Protein AF-A0A829QKW7-F1 (afdb_monomer_lite)

InterPro domains:
  IPR009075 Acyl-CoA dehydrogenase/oxidase, C-terminal [PF00441] (218-261)
  IPR009100 Acyl-CoA dehydrogenase/oxidase, N-terminal and middle domain superfamily [SSF56645] (4-203)
  IPR013786 Acyl-CoA dehydrogenase/oxidase, N-terminal [PF02771] (7-93)
  IPR036250 Acyl-CoA dehydrogenase-like, C-terminal [SSF47203] (217-261)
  IPR037069 Acyl-CoA dehydrogenase/oxidase, N-terminal domain superfamily [G3DSA:1.10.540.10] (4-115)
  IPR046373 Acyl-CoA oxidase/dehydrogenase, middle domain superfamily [G3DSA:2.40.110.10] (116-210)

pLDDT: mean 74.42, std 29.19, range [21.3, 98.0]

Radius of gyration: 25.58 Å; chains: 1; bounding box: 65×61×82 Å

Foldseek 3Di:
DPPDDDPVLVVLLVVLLVLLCVQQPPVNVVVLQVPPADPPHPCLQVCLVVQLQAQCADVLLVHVVHHLSSNLSNLLSCLLSVQFAQRLQQSLLLVLLCLLPRNQNVSNCRSSSVFGEGEALDFAWEWDDDPQWTFIFGKGFFTWRLVRGQWYWYWYDYPPDIWIFIDGSVQWDWAWDDDPRSSTTTTMTGHDRRTGHNSRTSVSRDSVNSCVSSVSSVVSSLNSNLVNLLVLLQVQQQPDDDPHHRNCVDPVSVVLSVVSVDPHPPDDPDPPDDPPPPDDDDDDPDDPDPDDDDDDPPPPDDDRPSSNVSSCVSCVVPPDPDDDDDDPDPVVVVVDDDPDDDDDDDDDDDDDDDDDDDDDDDDDD

Structure (mmCIF, N/CA/C/O backbone):
data_AF-A0A829QKW7-F1
#
_entry.id   AF-A0A829QKW7-F1
#
loop_
_atom_site.group_PDB
_atom_site.id
_atom_site.type_symbol
_atom_site.label_atom_id
_atom_site.label_alt_id
_atom_site.label_comp_id
_atom_site.label_asym_id
_atom_site.label_entity_id
_atom_site.label_seq_id
_atom_site.pdbx_PDB_ins_code
_atom_site.Cartn_x
_atom_site.Cartn_y
_atom_site.Cartn_z
_atom_site.occupancy
_atom_site.B_iso_or_equiv
_atom_site.auth_seq_id
_atom_site.auth_comp_id
_atom_site.auth_asym_id
_atom_site.auth_atom_id
_atom_site.pdbx_PDB_model_num
ATOM 1 N N . MET A 1 1 ? -20.079 13.204 9.252 1.00 37.12 1 MET A N 1
ATOM 2 C CA . MET A 1 1 ? -19.922 12.571 7.926 1.00 37.12 1 MET A CA 1
ATOM 3 C C . MET A 1 1 ? -18.911 13.356 7.108 1.00 37.12 1 MET A C 1
ATOM 5 O O . MET A 1 1 ? -19.000 14.581 7.121 1.00 37.12 1 MET A O 1
ATOM 9 N N . PRO A 1 2 ? -17.950 12.707 6.435 1.00 48.12 2 PRO A N 1
ATOM 10 C CA . PRO A 1 2 ? -17.096 13.401 5.481 1.00 48.12 2 PRO A CA 1
ATOM 11 C C . PRO A 1 2 ? -17.920 13.816 4.251 1.00 48.12 2 PRO A C 1
ATOM 13 O O . PRO A 1 2 ? -18.709 13.034 3.736 1.00 48.12 2 PRO A O 1
ATOM 16 N N . ILE A 1 3 ? -17.740 15.058 3.801 1.00 50.84 3 ILE A N 1
ATOM 17 C CA . ILE A 1 3 ? -18.575 15.779 2.814 1.00 50.84 3 ILE A CA 1
ATOM 18 C C . ILE A 1 3 ? -18.373 15.282 1.351 1.00 50.84 3 ILE A C 1
ATOM 20 O O . ILE A 1 3 ? -18.780 15.945 0.407 1.00 50.84 3 ILE A O 1
ATOM 24 N N . ALA A 1 4 ? -17.757 14.113 1.121 1.00 64.81 4 ALA A N 1
ATOM 25 C CA . ALA A 1 4 ? -17.323 13.693 -0.224 1.00 64.81 4 ALA A CA 1
ATOM 26 C C . ALA A 1 4 ? -17.355 12.171 -0.503 1.00 64.81 4 ALA A C 1
ATOM 28 O O . ALA A 1 4 ? -16.570 11.691 -1.315 1.00 64.81 4 ALA A O 1
ATOM 29 N N . ILE A 1 5 ? -18.219 11.396 0.162 1.00 81.38 5 ILE A N 1
ATOM 30 C CA . ILE A 1 5 ? -18.396 9.957 -0.125 1.00 81.38 5 ILE A CA 1
ATOM 31 C C . ILE A 1 5 ? -19.863 9.642 -0.442 1.00 81.38 5 ILE A C 1
ATOM 33 O O . ILE A 1 5 ? -20.755 10.202 0.195 1.00 81.38 5 ILE A O 1
ATOM 37 N N . ASN A 1 6 ? -20.105 8.790 -1.443 1.00 88.31 6 ASN A N 1
ATOM 38 C CA . ASN A 1 6 ? -21.443 8.323 -1.822 1.00 88.31 6 ASN A CA 1
ATOM 39 C C . ASN A 1 6 ? -21.797 7.020 -1.066 1.00 88.31 6 ASN A C 1
ATOM 41 O O . ASN A 1 6 ? -21.015 6.535 -0.247 1.00 88.31 6 ASN A O 1
ATOM 45 N N . SER A 1 7 ? -22.980 6.455 -1.316 1.00 89.56 7 SER A N 1
ATOM 46 C CA . SER A 1 7 ? -23.419 5.201 -0.683 1.00 89.56 7 SER A CA 1
ATOM 47 C C . SER A 1 7 ? -22.565 3.991 -1.070 1.00 89.56 7 SER A C 1
ATOM 49 O O . SER A 1 7 ? -22.360 3.112 -0.241 1.00 89.56 7 SER A O 1
ATOM 51 N N . GLU A 1 8 ? -22.039 3.954 -2.294 1.00 90.31 8 GLU A N 1
ATOM 52 C CA . GLU A 1 8 ? -21.170 2.871 -2.774 1.00 90.31 8 GLU A CA 1
ATOM 53 C C . GLU A 1 8 ? -19.828 2.873 -2.034 1.00 90.31 8 GLU A C 1
ATOM 55 O O . GLU A 1 8 ? -19.359 1.832 -1.588 1.00 90.31 8 GLU A O 1
ATOM 60 N N . HIS A 1 9 ? -19.253 4.053 -1.797 1.00 91.94 9 HIS A N 1
ATOM 61 C CA . HIS A 1 9 ? -18.043 4.232 -0.998 1.00 91.94 9 HIS A CA 1
ATOM 62 C C . HIS A 1 9 ? -18.235 3.787 0.454 1.00 91.94 9 HIS A C 1
ATOM 64 O O . HIS A 1 9 ? -17.311 3.242 1.054 1.00 91.94 9 HIS A O 1
ATOM 70 N N . VAL A 1 10 ? -19.420 4.023 1.026 1.00 90.56 10 VAL A N 1
ATOM 71 C CA . VAL A 1 10 ? -19.759 3.532 2.370 1.00 90.56 10 VAL A CA 1
ATOM 72 C C . VAL A 1 10 ? -19.857 2.008 2.363 1.00 90.56 10 VAL A C 1
ATOM 74 O O . VAL A 1 10 ? -19.220 1.370 3.191 1.00 90.56 10 VAL A O 1
ATOM 77 N N . ALA A 1 11 ? -20.553 1.422 1.387 1.00 93.06 11 ALA A N 1
ATOM 78 C CA . ALA A 1 11 ? -20.659 -0.030 1.260 1.00 93.06 11 ALA A CA 1
ATOM 79 C C . ALA A 1 11 ? -19.287 -0.706 1.061 1.00 93.06 11 ALA A C 1
ATOM 81 O O . ALA A 1 11 ? -19.020 -1.748 1.657 1.00 93.06 11 ALA A O 1
ATOM 82 N N . LEU A 1 12 ? -18.392 -0.093 0.278 1.00 94.00 12 LEU A N 1
ATOM 83 C CA . LEU A 1 12 ? -17.014 -0.555 0.112 1.00 94.00 12 LEU A CA 1
ATOM 84 C C . LEU A 1 12 ? -16.239 -0.504 1.435 1.00 94.00 12 LEU A C 1
ATOM 86 O O . LEU A 1 12 ? -15.548 -1.465 1.771 1.00 94.00 12 LEU A O 1
ATOM 90 N N . ALA A 1 13 ? -16.362 0.593 2.188 1.00 93.50 13 ALA A N 1
ATOM 91 C CA . ALA A 1 13 ? -15.732 0.725 3.499 1.00 93.50 13 ALA A CA 1
ATOM 92 C C . ALA A 1 13 ? -16.244 -0.345 4.474 1.00 93.50 13 ALA A C 1
ATOM 94 O O . ALA A 1 13 ? -15.441 -1.020 5.110 1.00 93.50 13 ALA A O 1
ATOM 95 N N . ASP A 1 14 ? -17.559 -0.555 4.542 1.00 93.94 14 ASP A N 1
ATOM 96 C CA . ASP A 1 14 ? -18.173 -1.552 5.423 1.00 93.94 14 ASP A CA 1
ATOM 97 C C . ASP A 1 14 ? -17.733 -2.978 5.049 1.00 93.94 14 ASP A C 1
ATOM 99 O O . ASP A 1 14 ? -17.387 -3.776 5.922 1.00 93.94 14 ASP A O 1
ATOM 103 N N . SER A 1 15 ? -17.660 -3.289 3.750 1.00 95.50 15 SER A N 1
ATOM 104 C CA . SER A 1 15 ? -17.169 -4.580 3.255 1.00 95.50 15 SER A CA 1
ATOM 105 C C . SER A 1 15 ? -15.690 -4.800 3.584 1.00 95.50 15 SER A C 1
ATOM 107 O O . SER A 1 15 ? -15.314 -5.867 4.072 1.00 95.50 15 SER A O 1
ATOM 109 N N . ALA A 1 16 ? -14.838 -3.797 3.346 1.00 95.00 16 ALA A N 1
ATOM 110 C CA . ALA A 1 16 ? -13.414 -3.869 3.671 1.00 95.00 16 ALA A CA 1
ATOM 111 C C . ALA A 1 16 ? -13.193 -3.982 5.186 1.00 95.00 16 ALA A C 1
ATOM 113 O O . ALA A 1 16 ? -12.346 -4.755 5.632 1.00 95.00 16 ALA A O 1
ATOM 114 N N . HIS A 1 17 ? -13.985 -3.269 5.986 1.00 93.62 17 HIS A N 1
ATOM 115 C CA . HIS A 1 17 ? -13.935 -3.342 7.439 1.00 93.62 17 HIS A CA 1
ATOM 116 C C . HIS A 1 17 ? -14.307 -4.740 7.950 1.00 93.62 17 HIS A C 1
ATOM 118 O O . HIS A 1 17 ? -13.532 -5.332 8.701 1.00 93.62 17 HIS A O 1
ATOM 124 N N . ALA A 1 18 ? -15.429 -5.301 7.489 1.00 94.69 18 ALA A N 1
ATOM 125 C CA . ALA A 1 18 ? -15.860 -6.649 7.858 1.00 94.69 18 ALA A CA 1
ATOM 126 C C . ALA A 1 18 ? -14.848 -7.723 7.422 1.00 94.69 18 ALA A C 1
ATOM 128 O O . ALA A 1 18 ? -14.629 -8.711 8.127 1.00 94.69 18 ALA A O 1
ATOM 129 N N . PHE A 1 19 ? -14.196 -7.533 6.270 1.00 95.44 19 PHE A N 1
ATOM 130 C CA . PHE A 1 19 ? -13.091 -8.387 5.848 1.00 95.44 19 PHE A CA 1
ATOM 131 C C . PHE A 1 19 ? -11.920 -8.326 6.833 1.00 95.44 19 PHE A C 1
ATOM 133 O O . PHE A 1 19 ? -11.463 -9.370 7.296 1.00 95.44 19 PHE A O 1
ATOM 140 N N . VAL A 1 20 ? -11.460 -7.118 7.170 1.00 94.44 20 VAL A N 1
ATOM 141 C CA . VAL A 1 20 ? -10.322 -6.898 8.070 1.00 94.44 20 VAL A CA 1
ATOM 142 C C . VAL A 1 20 ? -10.587 -7.480 9.459 1.00 94.44 20 VAL A C 1
ATOM 144 O O . VAL A 1 20 ? -9.727 -8.190 9.970 1.00 94.44 20 VAL A O 1
ATOM 147 N N . GLU A 1 21 ? -11.772 -7.269 10.040 1.00 92.75 21 GLU A N 1
ATOM 148 C CA . GLU A 1 21 ? -12.129 -7.852 11.345 1.00 92.75 21 GLU A CA 1
ATOM 149 C C . GLU A 1 21 ? -12.104 -9.383 11.335 1.00 92.75 21 GLU A C 1
ATOM 151 O O . GLU A 1 21 ? -11.681 -10.011 12.304 1.00 92.75 21 GLU A O 1
ATOM 156 N N . ARG A 1 22 ? -12.530 -9.993 10.226 1.00 93.44 22 ARG A N 1
ATOM 157 C CA . ARG A 1 22 ? -12.564 -11.450 10.081 1.00 93.44 22 ARG A CA 1
ATOM 158 C C . ARG A 1 22 ? -11.174 -12.061 9.919 1.00 93.44 22 ARG A C 1
ATOM 160 O O . ARG A 1 22 ? -10.949 -13.168 10.401 1.00 93.44 22 ARG A O 1
ATOM 167 N N . VAL A 1 23 ? -10.276 -11.400 9.190 1.00 90.44 23 VAL A N 1
ATOM 168 C CA . VAL A 1 23 ? -8.973 -11.982 8.815 1.00 90.44 23 VAL A CA 1
ATOM 169 C C . VAL A 1 23 ? -7.809 -11.514 9.679 1.00 90.44 23 VAL A C 1
ATOM 171 O O . VAL A 1 23 ? -6.789 -12.196 9.728 1.00 90.44 23 VAL A O 1
ATOM 174 N N . VAL A 1 24 ? -7.956 -10.379 10.365 1.00 88.94 24 VAL A N 1
ATOM 175 C CA . VAL A 1 24 ? -6.971 -9.842 11.310 1.00 88.94 24 VAL A CA 1
ATOM 176 C C . VAL A 1 24 ? -7.643 -9.582 12.662 1.00 88.94 24 VAL A C 1
ATOM 178 O O . VAL A 1 24 ? -7.839 -8.429 13.053 1.00 88.94 24 VAL A O 1
ATOM 181 N N . PRO A 1 25 ? -8.019 -10.647 13.394 1.00 89.25 25 PRO A N 1
ATOM 182 C CA . PRO A 1 25 ? -8.495 -10.500 14.761 1.00 89.25 25 PRO A CA 1
ATOM 183 C C . PRO A 1 25 ? -7.366 -10.001 15.680 1.00 89.25 25 PRO A C 1
ATOM 185 O O . PRO A 1 25 ? -6.177 -10.108 15.364 1.00 89.25 25 PRO A O 1
ATOM 188 N N . THR A 1 26 ? -7.729 -9.464 16.847 1.00 88.00 26 THR A N 1
ATOM 189 C CA . THR A 1 26 ? -6.762 -8.874 17.797 1.00 88.00 26 THR A CA 1
ATOM 190 C C . THR A 1 26 ? -5.725 -9.901 18.264 1.00 88.00 26 THR A C 1
ATOM 192 O O . THR A 1 26 ? -4.558 -9.568 18.463 1.00 88.00 26 THR A O 1
ATOM 195 N N . GLU A 1 27 ? -6.129 -11.162 18.389 1.00 88.25 27 GLU A N 1
ATOM 196 C CA . GLU A 1 27 ? -5.273 -12.290 18.750 1.00 88.25 27 GLU A CA 1
ATOM 197 C C . GLU A 1 27 ? -4.142 -12.480 17.734 1.00 88.25 27 GLU A C 1
ATOM 199 O O . GLU A 1 27 ? -2.988 -12.622 18.134 1.00 88.25 27 GLU A O 1
ATOM 204 N N . LEU A 1 28 ? -4.448 -12.380 16.433 1.00 87.56 28 LEU A N 1
ATOM 205 C CA . LEU A 1 28 ? -3.443 -12.464 15.372 1.00 87.56 28 LEU A CA 1
ATOM 206 C C . LEU A 1 28 ? -2.447 -11.304 15.465 1.00 87.56 28 LEU A C 1
ATOM 208 O O . LEU A 1 28 ? -1.251 -11.501 15.260 1.00 87.56 28 LEU A O 1
ATOM 212 N N . LEU A 1 29 ? -2.917 -10.092 15.784 1.00 88.12 29 LEU A N 1
ATOM 213 C CA . LEU A 1 29 ? -2.032 -8.938 15.967 1.00 88.12 29 LEU A CA 1
ATOM 214 C C . LEU A 1 29 ? -1.059 -9.165 17.124 1.00 88.12 29 LEU A C 1
ATOM 216 O O . LEU A 1 29 ? 0.128 -8.900 16.962 1.00 88.12 29 LEU A O 1
ATOM 220 N N . HIS A 1 30 ? -1.539 -9.668 18.264 1.00 88.38 30 HIS A N 1
ATOM 221 C CA . HIS A 1 30 ? -0.684 -9.975 19.410 1.00 88.38 30 HIS A CA 1
ATOM 222 C C . HIS A 1 30 ? 0.324 -11.081 19.098 1.00 88.38 30 HIS A C 1
ATOM 224 O O . HIS A 1 30 ? 1.502 -10.914 19.399 1.00 88.38 30 HIS A O 1
ATOM 230 N N . GLU A 1 31 ? -0.103 -12.160 18.440 1.00 87.38 31 GLU A N 1
ATOM 231 C CA . GLU A 1 31 ? 0.800 -13.229 18.005 1.00 87.38 31 GLU A CA 1
ATOM 232 C C . GLU A 1 31 ? 1.873 -12.695 17.046 1.00 87.38 31 GLU A C 1
ATOM 234 O O . GLU A 1 31 ? 3.053 -13.000 17.204 1.00 87.38 31 GLU A O 1
ATOM 239 N N . THR A 1 32 ? 1.489 -11.805 16.122 1.00 86.81 32 THR A N 1
ATOM 240 C CA . THR A 1 32 ? 2.414 -11.204 15.148 1.00 86.81 32 THR A CA 1
ATOM 241 C C . THR A 1 32 ? 3.487 -10.323 15.805 1.00 86.81 32 THR A C 1
ATOM 243 O O . THR A 1 32 ? 4.563 -10.129 15.236 1.00 86.81 32 THR A O 1
ATOM 246 N N . LEU A 1 33 ? 3.230 -9.777 17.002 1.00 86.50 33 LEU A N 1
ATOM 247 C CA . LEU A 1 33 ? 4.236 -9.006 17.744 1.00 86.50 33 LEU A CA 1
ATOM 248 C C . LEU A 1 33 ? 5.390 -9.880 18.248 1.00 86.50 33 LEU A C 1
ATOM 250 O O . LEU A 1 33 ? 6.496 -9.368 18.426 1.00 86.50 33 LEU A O 1
ATOM 254 N N . GLU A 1 34 ? 5.135 -11.166 18.479 1.00 85.75 34 GLU A N 1
ATOM 255 C CA . GLU A 1 34 ? 6.127 -12.125 18.970 1.00 85.75 34 GLU A CA 1
ATOM 256 C C . GLU A 1 34 ? 6.704 -12.971 17.833 1.00 85.75 34 GLU A C 1
ATOM 258 O O . GLU A 1 34 ? 7.916 -13.182 17.765 1.00 85.75 34 GLU A O 1
ATOM 263 N N . THR A 1 35 ? 5.844 -13.420 16.919 1.00 84.12 35 THR A N 1
ATOM 264 C CA . THR A 1 35 ? 6.196 -14.307 15.811 1.00 84.12 35 THR A CA 1
ATOM 265 C C . THR A 1 35 ? 5.819 -13.654 14.484 1.00 84.12 35 THR A C 1
ATOM 267 O O . THR A 1 35 ? 4.637 -13.441 14.226 1.00 84.12 35 THR A O 1
ATOM 270 N N . PRO A 1 36 ? 6.787 -13.349 13.603 1.00 79.88 36 PRO A N 1
ATOM 271 C CA . PRO A 1 36 ? 6.484 -12.798 12.288 1.00 79.88 36 PRO A CA 1
ATOM 272 C C . PRO A 1 36 ? 5.528 -13.696 11.493 1.00 79.88 36 PRO A C 1
ATOM 274 O O . PRO A 1 36 ? 5.643 -14.922 11.529 1.00 79.88 36 PRO A O 1
ATOM 277 N N . LEU A 1 37 ? 4.614 -13.082 10.736 1.00 80.69 37 LEU A N 1
ATOM 278 C CA . LEU A 1 37 ? 3.672 -13.832 9.908 1.00 80.69 37 LEU A CA 1
ATOM 279 C C . LEU A 1 37 ? 4.388 -14.694 8.858 1.00 80.69 37 LEU A C 1
ATOM 281 O O . LEU A 1 37 ? 5.376 -14.244 8.266 1.00 80.69 37 LEU A O 1
ATOM 285 N N . PRO A 1 38 ? 3.851 -15.893 8.561 1.00 83.69 38 PRO A N 1
ATOM 286 C CA . PRO A 1 38 ? 4.320 -16.687 7.439 1.00 83.69 38 PRO A CA 1
ATOM 287 C C . PRO A 1 38 ? 4.049 -15.962 6.119 1.00 83.69 38 PRO A C 1
ATOM 289 O O . PRO A 1 38 ? 3.177 -15.091 6.021 1.00 83.69 38 PRO A O 1
ATOM 292 N N . TRP A 1 39 ? 4.799 -16.354 5.092 1.00 78.19 39 TRP A N 1
ATOM 293 C CA . TRP A 1 39 ? 4.684 -15.774 3.765 1.00 78.19 39 TRP A CA 1
ATOM 294 C C . TRP A 1 39 ? 4.189 -16.799 2.730 1.00 78.19 39 TRP A C 1
ATOM 296 O O . TRP A 1 39 ? 4.737 -17.903 2.683 1.00 78.19 39 TRP A O 1
ATOM 306 N N . PRO A 1 40 ? 3.207 -16.4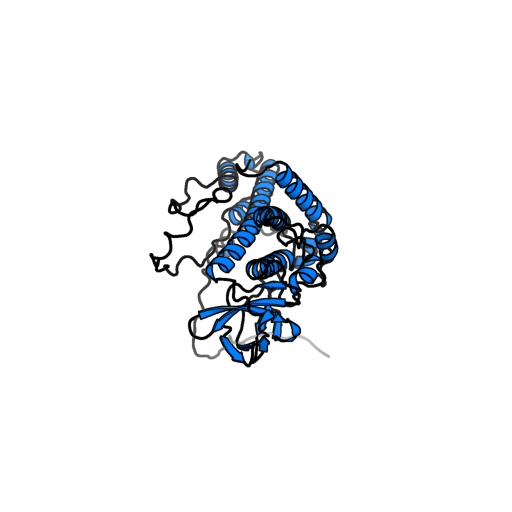39 1.877 1.00 83.75 40 PRO A N 1
ATOM 307 C CA . PRO A 1 40 ? 2.393 -15.218 1.936 1.00 83.75 40 PRO A CA 1
ATOM 308 C C . PRO A 1 40 ? 1.483 -15.185 3.183 1.00 83.75 40 PRO A C 1
ATOM 310 O O . PRO A 1 40 ? 1.157 -16.245 3.725 1.00 83.75 40 PRO A O 1
ATOM 313 N N . PRO A 1 41 ? 1.045 -13.994 3.648 1.00 86.88 41 PRO A N 1
ATOM 314 C CA . PRO A 1 41 ? 0.142 -13.899 4.791 1.00 86.88 41 PRO A CA 1
ATOM 315 C C . PRO A 1 41 ? -1.153 -14.697 4.566 1.00 86.88 41 PRO A C 1
ATOM 317 O O . PRO A 1 41 ? -1.682 -14.673 3.451 1.00 86.88 41 PRO A O 1
ATOM 320 N N . PRO A 1 42 ? -1.742 -15.321 5.603 1.00 87.81 42 PRO A N 1
ATOM 321 C CA . PRO A 1 42 ? -2.932 -16.166 5.449 1.00 87.81 42 PRO A CA 1
ATOM 322 C C . PRO A 1 42 ? -4.131 -15.460 4.796 1.00 87.81 42 PRO A C 1
ATOM 324 O O . PRO A 1 42 ? -4.915 -16.077 4.080 1.00 87.81 42 PRO A O 1
ATOM 327 N N . PHE A 1 43 ? -4.261 -14.147 5.010 1.00 89.88 43 PHE A N 1
ATOM 328 C CA . PHE A 1 43 ? -5.342 -13.338 4.448 1.00 89.88 43 PHE A CA 1
ATOM 329 C C . PHE A 1 43 ? -5.106 -12.913 2.991 1.00 89.88 43 PHE A C 1
ATOM 331 O O . PHE A 1 43 ? -6.041 -12.440 2.348 1.00 89.88 43 PHE A O 1
ATOM 338 N N . TRP A 1 44 ? -3.881 -13.050 2.468 1.00 93.69 44 TRP A N 1
ATOM 339 C CA . TRP A 1 44 ? -3.462 -12.444 1.201 1.00 93.69 44 TRP A CA 1
ATOM 340 C C . TRP A 1 44 ? -4.319 -12.902 0.026 1.00 93.69 44 TRP A C 1
ATOM 342 O O . TRP A 1 44 ? -4.909 -12.081 -0.673 1.00 93.69 44 TRP A O 1
ATOM 352 N N . LYS A 1 45 ? -4.466 -14.222 -0.128 1.00 92.38 45 LYS A N 1
ATOM 353 C CA . LYS A 1 45 ? -5.291 -14.804 -1.187 1.00 92.38 45 LYS A CA 1
ATOM 354 C C . LYS A 1 45 ? -6.748 -14.356 -1.076 1.00 92.38 45 LYS A C 1
ATOM 356 O O . LYS A 1 45 ? -7.333 -13.940 -2.061 1.00 92.38 45 LYS A O 1
ATOM 361 N N . SER A 1 46 ? -7.311 -14.344 0.134 1.00 93.56 46 SER A N 1
ATOM 362 C CA . SER A 1 46 ? -8.699 -13.909 0.336 1.00 93.56 46 SER A CA 1
ATOM 363 C C . SER A 1 46 ? -8.907 -12.417 0.047 1.00 93.56 46 SER A C 1
ATOM 365 O O . SER A 1 46 ? -10.000 -12.035 -0.372 1.00 93.56 46 SER A O 1
ATOM 367 N N . ALA A 1 47 ? -7.886 -11.578 0.258 1.00 94.12 47 ALA A N 1
ATOM 368 C CA . ALA A 1 47 ? -7.922 -10.166 -0.113 1.00 94.12 47 ALA A CA 1
ATOM 369 C C . ALA A 1 47 ? -7.884 -9.987 -1.639 1.00 94.12 47 ALA A C 1
ATOM 371 O O . ALA A 1 47 ? -8.646 -9.182 -2.174 1.00 94.12 47 ALA A O 1
ATOM 372 N N . ALA A 1 48 ? -7.040 -10.759 -2.328 1.00 94.44 48 ALA A N 1
ATOM 373 C CA . ALA A 1 48 ? -6.950 -10.756 -3.785 1.00 94.44 48 ALA A CA 1
ATOM 374 C C . ALA A 1 48 ? -8.221 -11.310 -4.454 1.00 94.44 48 ALA A C 1
ATOM 376 O O . ALA A 1 48 ? -8.745 -10.682 -5.367 1.00 94.44 48 ALA A O 1
ATOM 377 N N . ASP A 1 49 ? -8.790 -12.404 -3.933 1.00 93.38 49 ASP A N 1
ATOM 378 C CA . ASP A 1 49 ? -10.047 -12.997 -4.422 1.00 93.38 49 ASP A CA 1
ATOM 379 C C . ASP A 1 49 ? -11.241 -12.023 -4.301 1.00 93.38 49 ASP A C 1
ATOM 381 O O . ASP A 1 49 ? -12.193 -12.097 -5.072 1.00 93.38 49 ASP A O 1
ATOM 385 N N . GLN A 1 50 ? -11.196 -11.089 -3.343 1.00 93.50 50 GLN A N 1
ATOM 386 C CA . GLN A 1 50 ? -12.179 -10.004 -3.189 1.00 93.50 50 GLN A CA 1
ATOM 387 C C . GLN A 1 50 ? -11.843 -8.746 -4.009 1.00 93.50 50 GLN A C 1
ATOM 389 O O . GLN A 1 50 ? -12.551 -7.746 -3.909 1.00 93.50 50 GLN A O 1
ATOM 394 N N . GLY A 1 51 ? -10.755 -8.758 -4.782 1.00 93.62 51 GLY A N 1
ATOM 395 C CA . GLY A 1 51 ? -10.307 -7.624 -5.591 1.00 93.62 51 GLY A CA 1
ATOM 396 C C . GLY A 1 51 ? -9.709 -6.464 -4.791 1.00 93.62 51 GLY A C 1
ATOM 397 O O . GLY A 1 51 ? -9.479 -5.396 -5.352 1.00 93.62 51 GLY A O 1
ATOM 398 N N . LEU A 1 52 ? -9.428 -6.634 -3.492 1.00 94.88 52 LEU A N 1
ATOM 399 C CA . LEU A 1 52 ? -8.955 -5.545 -2.621 1.00 94.88 52 LEU A CA 1
ATOM 400 C C . LEU A 1 52 ? -7.531 -5.085 -2.969 1.00 94.88 52 LEU A C 1
ATOM 402 O O . LEU A 1 52 ? -7.175 -3.936 -2.716 1.00 94.88 52 LEU A O 1
ATOM 406 N N . THR A 1 53 ? -6.718 -5.965 -3.555 1.00 94.31 53 THR A N 1
ATOM 407 C CA . THR A 1 53 ? -5.354 -5.672 -4.031 1.00 94.31 53 THR A CA 1
ATOM 408 C C . THR A 1 53 ? -5.334 -4.917 -5.362 1.00 94.31 53 THR A C 1
ATOM 410 O O . THR A 1 53 ? -4.314 -4.314 -5.698 1.00 94.31 53 THR A O 1
ATOM 413 N N . SER A 1 54 ? -6.443 -4.936 -6.108 1.00 95.38 54 SER A N 1
ATOM 414 C CA . SER A 1 54 ? -6.519 -4.501 -7.507 1.00 95.38 54 SER A CA 1
ATOM 415 C C . SER A 1 54 ? -7.620 -3.474 -7.788 1.00 95.38 54 SER A C 1
ATOM 417 O O . SER A 1 54 ? -7.915 -3.187 -8.948 1.00 95.38 54 SER A O 1
ATOM 419 N N . VAL A 1 55 ? -8.202 -2.882 -6.736 1.00 96.44 55 VAL A N 1
ATOM 420 C CA . VAL A 1 55 ? -9.307 -1.911 -6.830 1.00 96.44 55 VAL A CA 1
ATOM 421 C C . VAL A 1 55 ? -9.010 -0.790 -7.831 1.00 96.44 55 VAL A C 1
ATOM 423 O O . VAL A 1 55 ? -9.851 -0.475 -8.662 1.00 96.44 55 VAL A O 1
ATOM 426 N N . HIS A 1 56 ? -7.807 -0.215 -7.783 1.00 95.44 56 HIS A N 1
ATOM 427 C CA . HIS A 1 56 ? -7.375 0.908 -8.628 1.00 95.44 56 HIS A CA 1
ATOM 428 C C . HIS A 1 56 ? -6.822 0.513 -10.003 1.00 95.44 56 HIS A C 1
ATOM 430 O O . HIS A 1 56 ? -6.386 1.390 -10.750 1.00 95.44 56 HIS A O 1
ATOM 436 N N . LEU A 1 57 ? -6.725 -0.783 -10.298 1.00 96.81 57 LEU A N 1
ATOM 437 C CA . LEU A 1 57 ? -6.138 -1.284 -11.539 1.00 96.81 57 LEU A CA 1
ATOM 438 C C . LEU A 1 57 ? -7.208 -1.428 -12.620 1.00 96.81 57 LEU A C 1
ATOM 440 O O . LEU A 1 57 ? -8.378 -1.655 -12.317 1.00 96.81 57 LEU A O 1
ATOM 444 N N . ALA A 1 58 ? -6.804 -1.314 -13.884 1.00 95.88 58 ALA A N 1
ATOM 445 C CA . ALA A 1 58 ? -7.705 -1.468 -15.019 1.00 95.88 58 ALA A CA 1
ATOM 446 C C . ALA A 1 58 ? -8.254 -2.903 -15.123 1.00 95.88 58 ALA A C 1
ATOM 448 O O . ALA A 1 58 ? -7.591 -3.872 -14.750 1.00 95.88 58 ALA A O 1
ATOM 449 N N . GLU A 1 59 ? -9.459 -3.050 -15.674 1.00 96.00 59 GLU A N 1
ATOM 450 C CA . GLU A 1 59 ? -10.083 -4.365 -15.892 1.00 96.00 59 GLU A CA 1
ATOM 451 C C . GLU A 1 59 ? -9.263 -5.251 -16.850 1.00 96.00 59 GLU A C 1
ATOM 453 O O . GLU A 1 59 ? -9.232 -6.470 -16.698 1.00 96.00 59 GLU A O 1
ATOM 458 N N . SER A 1 60 ? -8.537 -4.640 -17.793 1.00 95.75 60 SER A N 1
ATOM 459 C CA . SER A 1 60 ? -7.634 -5.304 -18.750 1.00 95.75 60 SER A CA 1
ATOM 460 C C . SER A 1 60 ? -6.541 -6.143 -18.086 1.00 95.75 60 SER A C 1
ATOM 462 O O . SER A 1 60 ? -6.106 -7.143 -18.653 1.00 95.75 60 SER A O 1
ATOM 464 N N . VAL A 1 61 ? -6.127 -5.765 -16.875 1.00 95.44 61 VAL A N 1
ATOM 465 C CA . VAL A 1 61 ? -5.109 -6.458 -16.073 1.00 95.44 61 VAL A CA 1
ATOM 466 C C . VAL A 1 61 ? -5.724 -7.204 -14.882 1.00 95.44 61 VAL A C 1
ATOM 468 O O . VAL A 1 61 ? -5.030 -7.508 -13.918 1.00 95.44 61 VAL A O 1
ATOM 471 N N . GLY A 1 62 ? -7.033 -7.485 -14.909 1.00 92.94 62 GLY A N 1
ATOM 472 C CA . GLY A 1 62 ? -7.735 -8.183 -13.823 1.00 92.94 62 GLY A CA 1
ATOM 473 C C . GLY A 1 62 ? -8.015 -7.315 -12.589 1.00 92.94 62 GLY A C 1
ATOM 474 O O . GLY A 1 62 ? -8.238 -7.839 -11.494 1.00 92.94 62 GLY A O 1
ATOM 475 N N . GLY A 1 63 ? -7.969 -5.990 -12.743 1.00 94.44 63 GLY A N 1
ATOM 476 C CA . GLY A 1 63 ? -8.402 -5.030 -11.733 1.00 94.44 63 GLY A CA 1
ATOM 477 C C . GLY A 1 63 ? -9.911 -4.795 -11.717 1.00 94.44 63 GLY A C 1
ATOM 478 O O . GLY A 1 63 ? -10.666 -5.439 -12.439 1.00 94.44 63 GLY A O 1
ATOM 479 N N . GLN A 1 64 ? -10.343 -3.850 -10.881 1.00 93.00 64 GLN A N 1
ATOM 480 C CA . GLN A 1 64 ? -11.758 -3.474 -10.730 1.00 93.00 64 GLN A CA 1
ATOM 481 C C . GLN A 1 64 ? -12.123 -2.157 -11.440 1.00 93.00 64 GLN A C 1
ATOM 483 O O . GLN A 1 64 ? -13.267 -1.719 -11.382 1.00 93.00 64 GLN A O 1
ATOM 488 N N . GLY A 1 65 ? -11.156 -1.482 -12.067 1.00 91.44 65 GLY A N 1
ATOM 489 C CA . GLY A 1 65 ? -11.376 -0.253 -12.833 1.00 91.44 65 GLY A CA 1
ATOM 490 C C . GLY A 1 65 ? -11.688 0.997 -12.001 1.00 91.44 65 GLY A C 1
ATOM 491 O O . GLY A 1 65 ? -11.998 2.041 -12.579 1.00 91.44 65 GLY A O 1
ATOM 492 N N . PHE A 1 66 ? -11.601 0.933 -10.668 1.00 92.69 66 PHE A N 1
ATOM 493 C CA . PHE A 1 66 ? -11.818 2.095 -9.805 1.00 92.69 66 PHE A CA 1
ATOM 494 C C . PHE A 1 66 ? -10.577 2.997 -9.728 1.00 92.69 66 PHE A C 1
ATOM 496 O O . PHE A 1 66 ? -9.539 2.751 -10.340 1.00 92.69 66 PHE A O 1
ATOM 503 N N . GLY A 1 67 ? -10.682 4.097 -8.982 1.00 90.88 67 GLY A N 1
ATOM 504 C CA . GLY A 1 67 ? -9.636 5.098 -8.867 1.00 90.88 67 GLY A CA 1
ATOM 505 C C . GLY A 1 67 ? -8.876 5.068 -7.543 1.00 90.88 67 GLY A C 1
ATOM 506 O O . GLY A 1 67 ? -9.010 4.202 -6.677 1.00 90.88 67 GLY A O 1
ATOM 507 N N . ALA A 1 68 ? -8.066 6.111 -7.361 1.00 90.25 68 ALA A N 1
ATOM 508 C CA . ALA A 1 68 ? -7.315 6.334 -6.129 1.00 90.25 68 ALA A CA 1
ATOM 509 C C . ALA A 1 68 ? -8.211 6.609 -4.903 1.00 90.25 68 ALA A C 1
ATOM 511 O O . ALA A 1 68 ? -7.735 6.485 -3.775 1.00 90.25 68 ALA A O 1
ATOM 512 N N . LEU A 1 69 ? -9.474 7.010 -5.101 1.00 92.56 69 LEU A N 1
ATOM 513 C CA . LEU A 1 69 ? -10.414 7.275 -4.010 1.00 92.56 69 LEU A CA 1
ATOM 514 C C . LEU A 1 69 ? -10.879 5.970 -3.359 1.00 92.56 69 LEU A C 1
ATOM 516 O O . LEU A 1 69 ? -10.801 5.835 -2.140 1.00 92.56 69 LEU A O 1
ATOM 520 N N . GLU A 1 70 ? -11.303 5.002 -4.164 1.00 94.62 70 GLU A N 1
ATOM 521 C CA . GLU A 1 70 ? -11.763 3.693 -3.705 1.00 94.62 70 GLU A CA 1
ATOM 522 C C . GLU A 1 70 ? -10.609 2.925 -3.059 1.00 94.62 70 GLU A C 1
ATOM 524 O O . GLU A 1 70 ? -10.759 2.385 -1.962 1.00 94.62 70 GLU A O 1
ATOM 529 N N . LEU A 1 71 ? -9.410 2.999 -3.650 1.00 96.12 71 LEU A N 1
ATOM 530 C CA . LEU A 1 71 ? -8.204 2.474 -3.013 1.00 96.12 71 LEU A CA 1
ATOM 531 C C . LEU A 1 71 ? -7.935 3.133 -1.653 1.00 96.12 71 LEU A C 1
ATOM 533 O O . LEU A 1 71 ? -7.606 2.443 -0.690 1.00 96.12 71 LEU A O 1
ATOM 537 N N . ALA A 1 72 ? -8.076 4.457 -1.542 1.00 95.31 72 ALA A N 1
ATOM 538 C CA . ALA A 1 72 ? -7.874 5.152 -0.272 1.00 95.31 72 ALA A CA 1
ATOM 539 C C . ALA A 1 72 ? -8.887 4.712 0.799 1.00 95.31 72 ALA A C 1
ATOM 541 O O . ALA A 1 72 ? -8.531 4.652 1.975 1.00 95.31 72 ALA A O 1
ATOM 542 N N . ILE A 1 73 ? -10.121 4.376 0.418 1.00 94.56 73 ILE A N 1
ATOM 543 C CA . ILE A 1 73 ? -11.123 3.828 1.342 1.00 94.56 73 ILE A CA 1
ATOM 544 C C . ILE A 1 73 ? -10.667 2.465 1.868 1.00 94.56 73 ILE A C 1
ATOM 546 O O . ILE A 1 73 ? -10.589 2.281 3.081 1.00 94.56 73 ILE A O 1
ATOM 550 N N . VAL A 1 74 ? -10.283 1.548 0.976 1.00 96.56 74 VAL A N 1
ATOM 551 C CA . VAL A 1 74 ? -9.801 0.214 1.368 1.00 96.56 74 VAL A CA 1
ATOM 552 C C . VAL A 1 74 ? -8.560 0.321 2.253 1.00 96.56 74 VAL A C 1
ATOM 554 O O . VAL A 1 74 ? -8.505 -0.265 3.332 1.00 96.56 74 VAL A O 1
ATOM 557 N N . VAL A 1 75 ? -7.580 1.135 1.860 1.00 97.06 75 VAL A N 1
ATOM 558 C CA . VAL A 1 75 ? -6.343 1.330 2.629 1.00 97.06 75 VAL A CA 1
ATOM 559 C C . VAL A 1 75 ? -6.612 1.967 3.995 1.00 97.06 75 VAL A C 1
ATOM 561 O O . VAL A 1 75 ? -5.933 1.629 4.967 1.00 97.06 75 VAL A O 1
ATOM 564 N N . ALA A 1 76 ? -7.605 2.853 4.114 1.00 95.25 76 ALA A N 1
ATOM 565 C CA . ALA A 1 76 ? -8.008 3.387 5.409 1.00 95.25 76 ALA A CA 1
ATOM 566 C C . ALA A 1 76 ? -8.560 2.286 6.329 1.00 95.25 76 ALA A C 1
ATOM 568 O O . ALA A 1 76 ? -8.194 2.251 7.500 1.00 95.25 76 ALA A O 1
ATOM 569 N N . GLU A 1 77 ? -9.361 1.348 5.828 1.00 95.31 77 GLU A N 1
ATOM 570 C CA . GLU A 1 77 ? -9.868 0.249 6.663 1.00 95.31 77 GLU A CA 1
ATOM 571 C C . GLU A 1 77 ? -8.767 -0.755 7.043 1.00 95.31 77 GLU A C 1
ATOM 573 O O . GLU A 1 77 ? -8.670 -1.160 8.204 1.00 95.31 77 GLU A O 1
ATOM 578 N N . PHE A 1 78 ? -7.834 -1.053 6.134 1.00 95.25 78 PHE A N 1
ATOM 579 C CA . PHE A 1 78 ? -6.637 -1.843 6.464 1.00 95.25 78 PHE A CA 1
ATOM 580 C C . PHE A 1 78 ? -5.750 -1.144 7.507 1.00 95.25 78 PHE A C 1
ATOM 582 O O . PHE A 1 78 ? -5.225 -1.784 8.422 1.00 95.25 78 PHE A O 1
ATOM 589 N N . GLY A 1 79 ? -5.607 0.181 7.414 1.00 93.38 79 GLY A N 1
ATOM 590 C CA . GLY A 1 79 ? -4.906 0.987 8.413 1.00 93.38 79 GLY A CA 1
ATOM 591 C C . GLY A 1 79 ? -5.623 1.007 9.766 1.00 93.38 79 GLY A C 1
ATOM 592 O O . GLY A 1 79 ? -4.969 0.982 10.809 1.00 93.38 79 GLY A O 1
ATOM 593 N N . ARG A 1 80 ? -6.962 1.013 9.766 1.00 92.50 80 ARG A N 1
ATOM 594 C CA . ARG A 1 80 ? -7.794 0.961 10.978 1.00 92.50 80 ARG A CA 1
ATOM 595 C C . ARG A 1 80 ? -7.605 -0.354 11.735 1.00 92.50 80 ARG A C 1
ATOM 597 O O . ARG A 1 80 ? -7.470 -0.313 12.952 1.00 92.50 80 ARG A O 1
ATOM 604 N N . GLY A 1 81 ? -7.532 -1.481 11.026 1.00 92.12 81 GLY A N 1
ATOM 605 C CA . GLY A 1 81 ? -7.255 -2.797 11.617 1.00 92.12 81 GLY A CA 1
ATOM 606 C C . GLY A 1 81 ? -5.777 -3.100 11.872 1.00 92.12 81 GLY A C 1
ATOM 607 O O . GLY A 1 81 ? -5.458 -4.211 12.276 1.00 92.12 81 GLY A O 1
ATOM 608 N N . ALA A 1 82 ? -4.870 -2.148 11.617 1.00 92.06 82 ALA A N 1
ATOM 609 C CA . ALA A 1 82 ? -3.423 -2.341 11.731 1.00 92.06 82 ALA A CA 1
ATOM 610 C C . ALA A 1 82 ? -2.912 -3.594 10.988 1.00 92.06 82 ALA A C 1
ATOM 612 O O . ALA A 1 82 ? -1.996 -4.265 11.461 1.00 92.06 82 ALA A O 1
ATOM 613 N N . VAL A 1 83 ? -3.496 -3.895 9.817 1.00 92.50 83 VAL A N 1
ATOM 614 C CA . VAL A 1 83 ? -3.239 -5.138 9.073 1.00 92.50 83 VAL A CA 1
ATOM 615 C C . VAL A 1 83 ? -1.736 -5.304 8.830 1.00 92.50 83 VAL A C 1
ATOM 617 O O . VAL A 1 83 ? -1.153 -4.437 8.168 1.00 92.50 83 VAL A O 1
ATOM 620 N N . PRO A 1 84 ? -1.089 -6.360 9.356 1.00 90.38 84 PRO A N 1
ATOM 621 C CA . PRO A 1 84 ? 0.344 -6.597 9.198 1.00 90.38 84 PRO A CA 1
ATOM 622 C C . PRO A 1 84 ? 0.713 -6.988 7.761 1.00 90.38 84 PRO A C 1
ATOM 624 O O . PRO A 1 84 ? -0.104 -7.515 7.009 1.00 90.38 84 PRO A O 1
ATOM 627 N N . GLY A 1 85 ? 1.974 -6.770 7.385 1.00 86.81 85 GLY A N 1
ATOM 628 C CA . GLY A 1 85 ? 2.521 -7.284 6.125 1.00 86.81 85 GLY A CA 1
ATOM 629 C C . GLY A 1 85 ? 2.405 -6.350 4.904 1.00 86.81 85 GLY A C 1
ATOM 630 O O . GLY A 1 85 ? 2.406 -5.124 5.054 1.00 86.81 85 GLY A O 1
ATOM 631 N N . PRO A 1 86 ? 2.372 -6.914 3.679 1.00 92.44 86 PRO A N 1
ATOM 632 C CA . PRO A 1 86 ? 2.755 -6.203 2.459 1.00 92.44 86 PRO A CA 1
ATOM 633 C C . PRO A 1 86 ? 1.614 -5.476 1.739 1.00 92.44 86 PRO A C 1
ATOM 635 O O . PRO A 1 86 ? 1.855 -4.914 0.675 1.00 92.44 86 PRO A O 1
ATOM 638 N N . PHE A 1 87 ? 0.389 -5.454 2.276 1.00 94.44 87 PHE A N 1
ATOM 639 C CA . PHE A 1 87 ? -0.769 -4.901 1.560 1.00 94.44 87 PHE A CA 1
ATOM 640 C C . PHE A 1 87 ? -0.558 -3.455 1.102 1.00 94.44 87 PHE A C 1
ATOM 642 O O . PHE A 1 87 ? -0.593 -3.183 -0.096 1.00 94.44 87 PHE A O 1
ATOM 649 N N . VAL A 1 88 ? -0.268 -2.541 2.033 1.00 94.81 88 VAL A N 1
ATOM 650 C CA . VAL A 1 88 ? -0.088 -1.118 1.705 1.00 94.81 88 VAL A CA 1
ATOM 651 C C . VAL A 1 88 ? 1.116 -0.889 0.773 1.00 94.81 88 VAL A C 1
ATOM 653 O O . VAL A 1 88 ? 0.950 -0.204 -0.237 1.00 94.81 88 VAL A O 1
ATOM 656 N N . PRO A 1 89 ? 2.309 -1.474 1.020 1.00 95.81 89 PRO A N 1
ATOM 657 C CA . PRO A 1 89 ? 3.416 -1.377 0.068 1.00 95.81 89 PRO A CA 1
ATOM 658 C C . PRO A 1 89 ? 3.098 -1.921 -1.332 1.00 95.81 89 PRO A C 1
ATOM 660 O O . PRO A 1 89 ? 3.504 -1.306 -2.318 1.00 95.81 89 PRO A O 1
ATOM 663 N N . SER A 1 90 ? 2.342 -3.017 -1.430 1.00 96.50 90 SER A N 1
ATOM 664 C CA . SER A 1 90 ? 2.002 -3.658 -2.705 1.00 96.50 90 SER A CA 1
ATOM 665 C C . SER A 1 90 ? 1.012 -2.845 -3.532 1.00 96.50 90 SER A C 1
ATOM 667 O O . SER A 1 90 ? 1.232 -2.632 -4.728 1.00 96.50 90 SER A O 1
ATOM 669 N N . VAL A 1 91 ? -0.036 -2.291 -2.912 1.00 97.12 91 VAL A N 1
ATOM 670 C CA . VAL A 1 91 ? -0.976 -1.418 -3.638 1.00 97.12 91 VAL A CA 1
ATOM 671 C C . VAL A 1 91 ? -0.325 -0.100 -4.065 1.00 97.12 91 VAL A C 1
ATOM 673 O O . VAL A 1 91 ? -0.649 0.432 -5.123 1.00 97.12 91 VAL A O 1
ATOM 676 N N . ILE A 1 92 ? 0.650 0.411 -3.303 1.00 97.62 92 ILE A N 1
ATOM 677 C CA . ILE A 1 92 ? 1.446 1.571 -3.729 1.00 97.62 92 ILE A CA 1
ATOM 678 C C . ILE A 1 92 ? 2.306 1.206 -4.938 1.00 97.62 92 ILE A C 1
ATOM 680 O O . ILE A 1 92 ? 2.307 1.940 -5.922 1.00 97.62 92 ILE A O 1
ATOM 684 N N . ALA A 1 93 ? 3.021 0.084 -4.886 1.00 97.75 93 ALA A N 1
ATOM 685 C CA . ALA A 1 93 ? 3.879 -0.352 -5.981 1.00 97.75 93 ALA A CA 1
ATOM 686 C C . ALA A 1 93 ? 3.087 -0.589 -7.279 1.00 97.75 93 ALA A C 1
ATOM 688 O O . ALA A 1 93 ? 3.469 -0.071 -8.328 1.00 97.75 93 ALA A O 1
ATOM 689 N N . SER A 1 94 ? 1.943 -1.275 -7.207 1.00 97.56 94 SER A N 1
ATOM 690 C CA . SER A 1 94 ? 1.060 -1.466 -8.367 1.00 97.56 94 SER A CA 1
ATOM 691 C C . SER A 1 94 ? 0.458 -0.149 -8.869 1.00 97.56 94 SER A C 1
ATOM 693 O O . SER A 1 94 ? 0.369 0.050 -10.076 1.00 97.56 94 SER A O 1
ATOM 695 N N . ALA A 1 95 ? 0.116 0.799 -7.987 1.00 97.62 95 ALA A N 1
ATOM 696 C CA . ALA A 1 95 ? -0.344 2.129 -8.398 1.00 97.62 95 ALA A CA 1
ATOM 697 C C . ALA A 1 95 ? 0.752 2.947 -9.107 1.00 97.62 95 ALA A C 1
ATOM 699 O O . ALA A 1 95 ? 0.450 3.721 -10.015 1.00 97.62 95 ALA A O 1
ATOM 700 N N . LEU A 1 96 ? 2.023 2.788 -8.717 1.00 97.69 96 LEU A N 1
ATOM 701 C CA . LEU A 1 96 ? 3.155 3.416 -9.408 1.00 97.69 96 LEU A CA 1
ATOM 702 C C . LEU A 1 96 ? 3.357 2.821 -10.808 1.00 97.69 96 LEU A C 1
ATOM 704 O O . LEU A 1 96 ? 3.546 3.581 -11.755 1.00 97.69 96 LEU A O 1
ATOM 708 N N . ILE A 1 97 ? 3.267 1.494 -10.943 1.00 97.44 97 ILE A N 1
ATOM 709 C CA . ILE A 1 97 ? 3.359 0.800 -12.238 1.00 97.44 97 ILE A CA 1
ATOM 710 C C . ILE A 1 97 ? 2.178 1.197 -13.139 1.00 97.44 97 ILE A C 1
ATOM 712 O O . ILE A 1 97 ? 2.391 1.631 -14.265 1.00 97.44 97 ILE A O 1
ATOM 716 N N . SER A 1 98 ? 0.948 1.176 -12.622 1.00 97.12 98 SER A N 1
ATOM 717 C CA . SER A 1 98 ? -0.258 1.578 -13.363 1.00 97.12 98 SER A CA 1
ATOM 718 C C . SER A 1 98 ? -0.233 3.047 -13.808 1.00 97.12 98 SER A C 1
ATOM 720 O O . SER A 1 98 ? -0.723 3.394 -14.880 1.00 97.12 98 SER A O 1
ATOM 722 N N . ALA A 1 99 ? 0.384 3.935 -13.022 1.00 96.25 99 ALA A N 1
ATOM 723 C CA . ALA A 1 99 ? 0.556 5.334 -13.407 1.00 96.25 99 ALA A CA 1
ATOM 724 C C . ALA A 1 99 ? 1.589 5.546 -14.528 1.00 96.25 99 ALA A C 1
ATOM 726 O O . ALA A 1 99 ? 1.585 6.610 -15.149 1.00 96.25 99 ALA A O 1
ATOM 727 N N . HIS A 1 100 ? 2.485 4.582 -14.752 1.00 95.62 100 HIS A N 1
ATOM 728 C CA . HIS A 1 100 ? 3.372 4.558 -15.911 1.00 95.62 100 HIS A CA 1
ATOM 729 C C . HIS A 1 100 ? 2.653 4.012 -17.149 1.00 95.62 100 HIS A C 1
ATOM 731 O O . HIS A 1 100 ? 2.704 4.649 -18.206 1.00 95.62 100 HIS A O 1
ATOM 737 N N . ASP A 1 101 ? 2.002 2.861 -16.985 1.00 95.94 101 ASP A N 1
ATOM 738 C CA . ASP A 1 101 ? 1.240 2.155 -18.008 1.00 95.94 101 ASP A CA 1
ATOM 739 C C . ASP A 1 101 ? 0.094 1.353 -17.346 1.00 95.94 101 ASP A C 1
ATOM 741 O O . ASP A 1 101 ? 0.367 0.438 -16.560 1.00 95.94 101 ASP A O 1
ATOM 745 N N . PRO A 1 102 ? -1.185 1.684 -17.622 1.00 94.94 102 PRO A N 1
ATOM 746 C CA . PRO A 1 102 ? -2.337 0.976 -17.064 1.00 94.94 102 PRO A CA 1
ATOM 747 C C . PRO A 1 102 ? -2.431 -0.502 -17.458 1.00 94.94 102 PRO A C 1
ATOM 749 O O . PRO A 1 102 ? -3.011 -1.274 -16.696 1.00 94.94 102 PRO A O 1
ATOM 752 N N . ASP A 1 103 ? -1.856 -0.882 -18.603 1.00 95.38 103 ASP A N 1
ATOM 753 C CA . ASP A 1 103 ? -1.936 -2.230 -19.179 1.00 95.38 103 ASP A CA 1
ATOM 754 C C . ASP A 1 103 ? -0.631 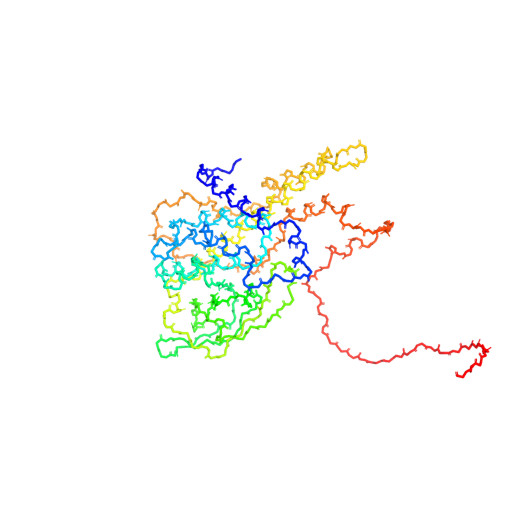-3.026 -18.994 1.00 95.38 103 ASP A C 1
ATOM 756 O O . ASP A 1 103 ? -0.415 -4.063 -19.626 1.00 95.38 103 ASP A O 1
ATOM 760 N N . HIS A 1 104 ? 0.255 -2.553 -18.112 1.00 96.50 104 HIS A N 1
ATOM 761 C CA . HIS A 1 104 ? 1.563 -3.157 -17.896 1.00 96.50 104 HIS A CA 1
ATOM 762 C C . HIS A 1 104 ? 1.440 -4.643 -17.489 1.00 96.50 104 HIS A C 1
ATOM 764 O O . HIS A 1 104 ? 0.726 -4.955 -16.532 1.00 96.50 104 HIS A O 1
ATOM 770 N N . PRO A 1 105 ? 2.195 -5.574 -18.107 1.00 94.69 105 PRO A N 1
ATOM 771 C CA . PRO A 1 105 ? 1.993 -7.020 -17.941 1.00 94.69 105 PRO A CA 1
ATOM 772 C C . PRO A 1 105 ? 2.135 -7.510 -16.491 1.00 94.69 105 PRO A C 1
ATOM 774 O O . PRO A 1 105 ? 1.387 -8.379 -16.052 1.00 94.69 105 PRO A O 1
ATOM 777 N N . LEU A 1 106 ? 3.042 -6.906 -15.712 1.00 95.69 106 LEU A N 1
ATOM 778 C CA . LEU A 1 106 ? 3.218 -7.226 -14.284 1.00 95.69 106 LEU A CA 1
ATOM 779 C C . LEU A 1 106 ? 1.971 -6.954 -13.425 1.00 95.69 106 LEU A C 1
ATOM 781 O O . LEU A 1 106 ? 1.857 -7.498 -12.328 1.00 95.69 106 LEU A O 1
ATOM 785 N N . LEU A 1 107 ? 1.045 -6.104 -13.880 1.00 96.88 107 LEU A N 1
ATOM 786 C CA . LEU A 1 107 ? -0.140 -5.760 -13.099 1.00 96.88 107 LEU A CA 1
ATOM 787 C C . LEU A 1 107 ? -1.106 -6.936 -12.959 1.00 96.88 107 LEU A C 1
ATOM 789 O O . LEU A 1 107 ? -1.754 -7.014 -11.925 1.00 96.88 107 LEU A O 1
ATOM 793 N N . SER A 1 108 ? -1.154 -7.870 -13.916 1.00 96.00 108 SER A N 1
ATOM 794 C CA . SER A 1 108 ? -2.017 -9.061 -13.832 1.00 96.00 108 SER A CA 1
ATOM 795 C C . SER A 1 108 ? -1.652 -9.959 -12.643 1.00 96.00 108 SER A C 1
ATOM 797 O O . SER A 1 108 ? -2.512 -10.407 -11.876 1.00 96.00 108 SER A O 1
ATOM 799 N N . ASP A 1 109 ? -0.354 -10.171 -12.424 1.00 95.94 109 ASP A N 1
ATOM 800 C CA . ASP A 1 109 ? 0.135 -10.990 -11.312 1.00 95.94 109 ASP A CA 1
ATOM 801 C C . ASP A 1 109 ? -0.028 -10.277 -9.966 1.00 95.94 109 ASP A C 1
ATOM 803 O O . ASP A 1 109 ? -0.302 -10.911 -8.945 1.00 95.94 109 ASP A O 1
ATOM 807 N N . LEU A 1 110 ? 0.104 -8.947 -9.952 1.00 95.75 110 LEU A N 1
ATOM 808 C CA . LEU A 1 110 ? -0.162 -8.135 -8.764 1.00 95.75 110 LEU A CA 1
ATOM 809 C C . LEU A 1 110 ? -1.660 -8.060 -8.449 1.00 95.75 110 LEU A C 1
ATOM 811 O O . LEU A 1 110 ? -2.040 -8.068 -7.277 1.00 95.75 110 LEU A O 1
ATOM 815 N N . ALA A 1 111 ? -2.511 -8.020 -9.475 1.00 95.38 111 ALA A N 1
ATOM 816 C CA . ALA A 1 111 ? -3.954 -7.947 -9.321 1.00 95.38 111 ALA A CA 1
ATOM 817 C C . ALA A 1 111 ? -4.515 -9.241 -8.725 1.00 95.38 111 ALA A C 1
ATOM 819 O O . ALA A 1 111 ? -5.241 -9.196 -7.734 1.00 95.38 111 ALA A O 1
ATOM 820 N N . SER A 1 112 ? -4.095 -10.387 -9.268 1.00 94.12 112 SER A N 1
ATOM 821 C CA . SER A 1 112 ? -4.448 -11.723 -8.763 1.00 94.12 112 SER A CA 1
ATOM 822 C C . SER A 1 112 ? -3.811 -12.070 -7.411 1.00 94.12 112 SER A C 1
ATOM 824 O O . SER A 1 112 ? -4.174 -13.071 -6.793 1.00 94.12 112 SER A O 1
ATOM 826 N N . GLY A 1 113 ? -2.847 -11.270 -6.943 1.00 93.06 113 GLY A N 1
ATOM 827 C CA . GLY A 1 113 ? -2.085 -11.539 -5.726 1.00 93.06 113 GLY A CA 1
ATOM 828 C C . GLY A 1 113 ? -1.074 -12.683 -5.863 1.00 93.06 113 GLY A C 1
ATOM 829 O O . GLY A 1 113 ? -0.525 -13.106 -4.845 1.00 93.06 113 GLY A O 1
ATOM 830 N N . ALA A 1 114 ? -0.813 -13.173 -7.081 1.00 93.44 114 ALA A N 1
ATOM 831 C CA . ALA A 1 114 ? 0.221 -14.170 -7.359 1.00 93.44 114 ALA A CA 1
ATOM 832 C C . ALA A 1 114 ? 1.630 -13.628 -7.072 1.00 93.44 114 ALA A C 1
ATOM 834 O O . ALA A 1 114 ? 2.490 -14.358 -6.583 1.00 93.44 114 ALA A O 1
ATOM 835 N N . SER A 1 115 ? 1.833 -12.334 -7.326 1.00 94.31 115 SER A N 1
ATOM 836 C CA . SER A 1 115 ? 3.047 -11.603 -6.972 1.00 94.31 115 SER A CA 1
ATOM 837 C C . SER A 1 115 ? 2.761 -10.539 -5.919 1.00 94.31 115 SER A C 1
ATOM 839 O O . SER A 1 115 ? 1.672 -9.967 -5.849 1.00 94.31 115 SER A O 1
ATOM 841 N N . ILE A 1 116 ? 3.775 -10.232 -5.111 1.00 95.31 116 ILE A N 1
ATOM 842 C CA . ILE A 1 116 ? 3.733 -9.134 -4.144 1.00 95.31 116 ILE A CA 1
ATOM 843 C C . ILE A 1 116 ? 4.789 -8.120 -4.550 1.00 95.31 116 ILE A C 1
ATOM 845 O O . ILE A 1 116 ? 5.950 -8.472 -4.725 1.00 95.31 116 ILE A O 1
ATOM 849 N N . ALA A 1 117 ? 4.417 -6.854 -4.683 1.00 96.50 117 ALA A N 1
ATOM 850 C CA . ALA A 1 117 ? 5.390 -5.798 -4.906 1.00 96.50 117 ALA A CA 1
ATOM 851 C C . ALA A 1 117 ? 5.601 -4.979 -3.631 1.00 96.50 117 ALA A C 1
ATOM 853 O O . ALA A 1 117 ? 4.779 -4.955 -2.717 1.00 96.50 117 ALA A O 1
ATOM 854 N N . THR A 1 118 ? 6.721 -4.278 -3.578 1.00 97.12 118 THR A N 1
ATOM 855 C CA . THR A 1 118 ? 6.951 -3.211 -2.614 1.00 97.12 118 THR A CA 1
ATOM 856 C C . THR A 1 118 ? 7.523 -1.996 -3.320 1.00 97.12 118 THR A C 1
ATOM 858 O O . THR A 1 118 ? 7.895 -2.046 -4.493 1.00 97.12 118 THR A O 1
ATOM 861 N N . PHE A 1 119 ? 7.595 -0.884 -2.603 1.00 96.56 119 PHE A N 1
ATOM 862 C CA . PHE A 1 119 ? 8.178 0.342 -3.102 1.00 96.56 119 PHE A CA 1
ATOM 863 C C . PHE A 1 119 ? 9.191 0.911 -2.112 1.00 96.56 119 PHE A C 1
ATOM 865 O O . PHE A 1 119 ? 9.079 0.748 -0.895 1.00 96.56 119 PHE A O 1
ATOM 872 N N . SER A 1 120 ? 10.147 1.663 -2.644 1.00 96.00 120 SER A N 1
ATOM 873 C CA . SER A 1 120 ? 10.964 2.582 -1.866 1.00 96.00 120 SER A CA 1
ATOM 874 C C . SER A 1 120 ? 10.708 4.012 -2.323 1.00 96.00 120 SER A C 1
ATOM 876 O O . SER A 1 120 ? 10.783 4.316 -3.508 1.00 96.00 120 SER A O 1
ATOM 878 N N . SER A 1 121 ? 10.436 4.924 -1.388 1.00 90.31 121 SER A N 1
ATOM 879 C CA . SER A 1 121 ? 10.292 6.355 -1.70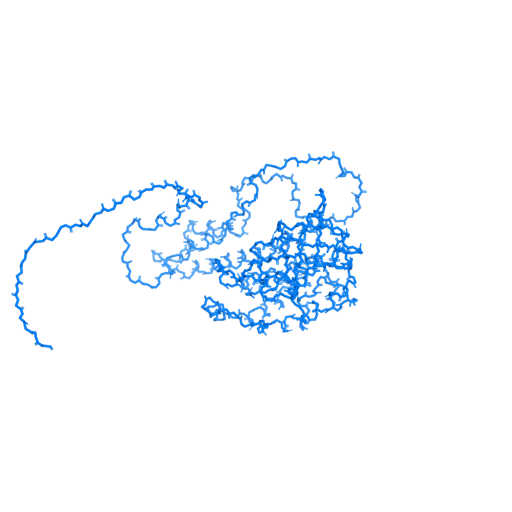5 1.00 90.31 121 SER A CA 1
ATOM 880 C C . SER A 1 121 ? 11.638 7.060 -1.907 1.00 90.31 121 SER A C 1
ATOM 882 O O . SER A 1 121 ? 11.717 8.117 -2.542 1.00 90.31 121 SER A O 1
ATOM 884 N N . THR A 1 122 ? 12.711 6.483 -1.366 1.00 90.12 122 THR A N 1
ATOM 885 C CA . THR A 1 122 ? 14.058 7.051 -1.395 1.00 90.12 122 THR A CA 1
ATOM 886 C C . THR A 1 122 ? 15.097 5.955 -1.563 1.00 90.12 122 THR A C 1
ATOM 888 O O . THR A 1 122 ? 15.110 4.981 -0.815 1.00 90.12 122 THR A O 1
ATOM 891 N N . SER A 1 123 ? 16.027 6.153 -2.483 1.00 93.12 123 SER A N 1
ATOM 892 C CA . SER A 1 123 ? 17.165 5.263 -2.687 1.00 93.12 123 SER A CA 1
ATOM 893 C C . SER A 1 123 ? 18.428 6.089 -2.924 1.00 93.12 123 SER A C 1
ATOM 895 O O . SER A 1 123 ? 18.363 7.290 -3.203 1.00 93.12 123 SER A O 1
ATOM 897 N N . SER A 1 124 ? 19.579 5.436 -2.816 1.00 94.44 124 SER A N 1
ATOM 898 C CA . SER A 1 124 ? 20.838 5.916 -3.379 1.00 94.44 124 SER A CA 1
ATOM 899 C C . SER A 1 124 ? 21.205 5.127 -4.638 1.00 94.44 124 SER A C 1
ATOM 901 O O . SER A 1 124 ? 22.390 4.925 -4.893 1.00 94.44 124 SER A O 1
ATOM 903 N N . PHE A 1 125 ? 20.209 4.605 -5.361 1.00 96.25 125 PHE A N 1
ATOM 904 C CA . PHE A 1 125 ? 20.459 3.873 -6.593 1.00 96.25 125 PHE A CA 1
ATOM 905 C C . PHE A 1 125 ? 20.893 4.831 -7.702 1.00 96.25 125 PHE A C 1
ATOM 907 O O . PHE A 1 125 ? 20.262 5.867 -7.928 1.00 96.25 125 PHE A O 1
ATOM 914 N N . THR A 1 126 ? 21.944 4.449 -8.410 1.00 95.94 126 THR A N 1
ATOM 915 C CA . THR A 1 126 ? 22.420 5.070 -9.642 1.00 95.94 126 THR A CA 1
ATOM 916 C C . THR A 1 126 ? 22.228 4.093 -10.785 1.00 95.94 126 THR A C 1
ATOM 918 O O . THR A 1 126 ? 22.423 2.894 -10.601 1.00 95.94 126 THR A O 1
ATOM 921 N N . ALA A 1 127 ? 21.852 4.601 -11.949 1.00 95.00 127 ALA A N 1
ATOM 922 C CA . ALA A 1 127 ? 21.640 3.805 -13.140 1.00 95.00 127 ALA A CA 1
ATOM 923 C C . ALA A 1 127 ? 22.468 4.351 -14.304 1.00 95.00 127 ALA A C 1
ATOM 925 O O . ALA A 1 127 ? 22.484 5.559 -14.549 1.00 95.00 127 ALA A O 1
ATOM 926 N N . THR A 1 128 ? 23.141 3.457 -15.023 1.00 94.19 128 THR A N 1
ATOM 927 C CA . THR A 1 128 ? 23.864 3.764 -16.262 1.00 94.19 128 THR A CA 1
ATOM 928 C C . THR A 1 128 ? 23.200 3.052 -17.442 1.00 94.19 128 THR A C 1
ATOM 930 O O . THR A 1 128 ? 22.678 1.950 -17.265 1.00 94.19 128 THR A O 1
ATOM 933 N N . PRO A 1 129 ? 23.182 3.646 -18.649 1.00 91.88 129 PRO A N 1
ATOM 934 C CA . PRO A 1 129 ? 22.671 2.962 -19.834 1.00 91.88 129 PRO A CA 1
ATOM 935 C C . PRO A 1 129 ? 23.450 1.670 -20.113 1.00 91.88 129 PRO A C 1
ATOM 937 O O . PRO A 1 129 ? 24.681 1.693 -20.180 1.00 91.88 129 PRO A O 1
ATOM 940 N N . ALA A 1 130 ? 22.736 0.560 -20.295 1.00 89.00 130 ALA A N 1
ATOM 941 C CA . ALA A 1 130 ? 23.311 -0.745 -20.606 1.00 89.00 130 ALA A CA 1
ATOM 942 C C . ALA A 1 130 ? 22.465 -1.431 -21.689 1.00 89.00 130 ALA A C 1
ATOM 944 O O . ALA A 1 130 ? 21.425 -2.020 -21.408 1.00 89.00 130 ALA A O 1
ATOM 945 N N . GLY A 1 131 ? 22.898 -1.318 -22.949 1.00 86.50 131 GLY A N 1
ATOM 946 C CA . GLY A 1 131 ? 22.120 -1.802 -24.092 1.00 86.50 131 GLY A CA 1
ATOM 947 C C . GLY A 1 131 ? 20.828 -1.002 -24.279 1.00 86.50 131 GLY A C 1
ATOM 948 O O . GLY A 1 131 ? 20.874 0.219 -24.416 1.00 86.50 131 GLY A O 1
ATOM 949 N N . ASP A 1 132 ? 19.694 -1.698 -24.299 1.00 84.62 132 ASP A N 1
ATOM 950 C CA . ASP A 1 132 ? 18.343 -1.126 -24.310 1.00 84.62 132 ASP A CA 1
ATOM 951 C C . ASP A 1 132 ? 17.796 -0.835 -22.899 1.00 84.62 132 ASP A C 1
ATOM 953 O O . ASP A 1 132 ? 16.793 -0.137 -22.760 1.00 84.62 132 ASP A O 1
ATOM 957 N N . GLY A 1 133 ? 18.468 -1.327 -21.856 1.00 91.06 133 GLY A N 1
ATOM 958 C CA . GLY A 1 133 ? 18.085 -1.183 -20.458 1.00 91.06 133 GLY A CA 1
ATOM 959 C C . GLY A 1 133 ? 19.014 -0.286 -19.636 1.00 91.06 133 GLY A C 1
ATOM 960 O O . GLY A 1 133 ? 19.721 0.594 -20.138 1.00 91.06 133 GLY A O 1
ATOM 961 N N . LEU A 1 134 ? 18.999 -0.517 -18.324 1.00 94.50 134 LEU A N 1
ATOM 962 C CA . LEU A 1 134 ? 19.807 0.188 -17.333 1.00 94.50 134 LEU A CA 1
ATOM 963 C C . LEU A 1 134 ? 20.567 -0.804 -16.452 1.00 94.50 134 LEU A C 1
ATOM 965 O O . LEU A 1 134 ? 20.003 -1.799 -16.015 1.00 94.50 134 LEU A O 1
ATOM 969 N N . SER A 1 135 ? 21.812 -0.488 -16.111 1.00 96.25 135 SER A N 1
ATOM 970 C CA . SER A 1 135 ? 22.545 -1.159 -15.036 1.00 96.25 135 SER A CA 1
ATOM 971 C C . SER A 1 135 ? 22.377 -0.362 -13.748 1.00 96.25 135 SER A C 1
ATOM 973 O O . SER A 1 135 ? 22.754 0.808 -13.706 1.00 96.25 135 SER A O 1
ATOM 975 N N . VAL A 1 136 ? 21.801 -0.972 -12.712 1.00 96.94 136 VAL A N 1
ATOM 976 C CA . VAL A 1 136 ? 21.485 -0.327 -11.431 1.00 96.94 136 VAL A CA 1
ATOM 977 C C . VAL A 1 136 ? 22.454 -0.767 -10.337 1.00 96.94 136 VAL A C 1
ATOM 979 O O . VAL A 1 136 ? 22.616 -1.956 -10.061 1.00 96.94 136 VAL A O 1
ATOM 982 N N . ASP A 1 137 ? 23.016 0.222 -9.647 1.00 96.88 137 ASP A N 1
ATOM 983 C CA . ASP A 1 137 ? 23.934 0.054 -8.524 1.00 96.88 137 ASP A CA 1
ATOM 984 C C . ASP A 1 137 ? 23.513 0.916 -7.335 1.00 96.88 137 ASP A C 1
ATOM 986 O O . ASP A 1 137 ? 23.049 2.045 -7.494 1.00 96.88 137 ASP A O 1
ATOM 990 N N . GLY A 1 138 ? 23.700 0.408 -6.119 1.00 96.25 138 GLY A N 1
ATOM 991 C CA . GLY A 1 138 ? 23.502 1.170 -4.888 1.00 96.25 138 GLY A CA 1
ATOM 992 C C . GLY A 1 138 ? 22.571 0.477 -3.905 1.00 96.25 138 GLY A C 1
ATOM 993 O O . GLY A 1 138 ? 22.517 -0.748 -3.831 1.00 96.25 138 GLY A O 1
ATOM 994 N N . GLN A 1 139 ? 21.858 1.268 -3.101 1.00 96.75 139 GLN A N 1
ATOM 995 C CA . GLN A 1 139 ? 21.050 0.741 -2.004 1.00 96.75 139 GLN A CA 1
ATOM 996 C C . GLN A 1 139 ? 19.774 1.550 -1.753 1.00 96.75 139 GLN A C 1
ATOM 998 O O . GLN A 1 139 ? 19.752 2.781 -1.846 1.00 96.75 139 GLN A O 1
ATOM 1003 N N . ALA A 1 140 ? 18.720 0.859 -1.336 1.00 96.38 140 ALA A N 1
ATOM 1004 C CA . ALA A 1 140 ? 17.546 1.434 -0.700 1.00 96.38 140 ALA A CA 1
ATOM 1005 C C . ALA A 1 140 ? 17.452 0.906 0.734 1.00 96.38 140 ALA A C 1
ATOM 1007 O O . ALA A 1 140 ? 17.493 -0.299 0.979 1.00 96.38 140 ALA A O 1
ATOM 1008 N N . ARG A 1 141 ? 17.340 1.822 1.699 1.00 94.69 141 ARG A N 1
ATOM 1009 C CA . ARG A 1 141 ? 17.251 1.476 3.122 1.00 94.69 141 ARG A CA 1
ATOM 1010 C C . ARG A 1 141 ? 15.807 1.501 3.603 1.00 94.69 141 ARG A C 1
ATOM 1012 O O . ARG A 1 141 ? 15.013 2.303 3.119 1.00 94.69 141 ARG A O 1
ATOM 1019 N N . SER A 1 142 ? 15.512 0.661 4.593 1.00 92.75 142 SER A N 1
ATOM 1020 C CA . SER A 1 142 ? 14.215 0.572 5.269 1.00 92.75 142 SER A CA 1
ATOM 1021 C C . SER A 1 142 ? 13.034 0.378 4.309 1.00 92.75 142 SER A C 1
ATOM 1023 O O . SER A 1 142 ? 12.033 1.087 4.396 1.00 92.75 142 SER A O 1
ATOM 1025 N N . VAL A 1 143 ? 13.153 -0.578 3.386 1.00 95.62 143 VAL A N 1
ATOM 1026 C CA . VAL A 1 143 ? 12.086 -0.918 2.438 1.00 95.62 143 VAL A CA 1
ATOM 1027 C C . VAL A 1 143 ? 11.106 -1.877 3.113 1.00 95.62 143 VAL A C 1
ATOM 1029 O O . VAL A 1 143 ? 11.499 -2.941 3.596 1.00 95.62 143 VAL A O 1
ATOM 1032 N N . LEU A 1 144 ? 9.833 -1.484 3.181 1.00 93.81 144 LEU A N 1
ATOM 1033 C CA . LEU A 1 144 ? 8.786 -2.254 3.856 1.00 93.81 144 LEU A CA 1
ATOM 1034 C C . LEU A 1 144 ? 8.513 -3.561 3.114 1.00 93.81 144 LEU A C 1
ATOM 1036 O O . LEU A 1 144 ? 8.347 -3.561 1.901 1.00 93.81 144 LEU A O 1
ATOM 1040 N N . SER A 1 145 ? 8.416 -4.668 3.842 1.00 91.62 145 SER A N 1
ATOM 1041 C CA . SER A 1 145 ? 8.090 -6.000 3.311 1.00 91.62 145 SER A CA 1
ATOM 1042 C C . SER A 1 145 ? 8.962 -6.460 2.132 1.00 91.62 145 SER A C 1
ATOM 1044 O O . SER A 1 145 ? 8.525 -7.282 1.335 1.00 91.62 145 SER A O 1
ATOM 1046 N N . ALA A 1 146 ? 10.191 -5.946 2.003 1.00 91.69 146 ALA A N 1
ATOM 1047 C CA . ALA A 1 146 ? 11.048 -6.251 0.857 1.00 91.69 146 ALA A CA 1
ATOM 1048 C C . ALA A 1 146 ? 11.506 -7.713 0.806 1.00 91.69 146 ALA A C 1
ATOM 1050 O O . ALA A 1 146 ? 11.573 -8.272 -0.277 1.00 91.69 146 ALA A O 1
ATOM 1051 N N . THR A 1 147 ? 11.719 -8.360 1.956 1.00 89.62 147 THR A N 1
ATOM 1052 C CA . THR A 1 147 ? 11.995 -9.811 2.053 1.00 89.62 147 THR A CA 1
ATOM 1053 C C . THR A 1 147 ? 10.853 -10.695 1.551 1.00 89.62 147 THR A C 1
ATOM 1055 O O . THR A 1 147 ? 11.037 -11.889 1.358 1.00 89.62 147 THR A O 1
ATOM 1058 N N . SER A 1 148 ? 9.669 -10.116 1.380 1.00 86.44 148 SER A N 1
ATOM 1059 C CA . SER A 1 148 ? 8.423 -10.784 1.013 1.00 86.44 148 SER A CA 1
ATOM 1060 C C . SER A 1 148 ? 7.878 -10.298 -0.333 1.00 86.44 148 SER A C 1
ATOM 1062 O O . SER A 1 148 ? 6.743 -10.617 -0.684 1.00 86.44 148 SER A O 1
ATOM 1064 N N . ALA A 1 149 ? 8.638 -9.472 -1.050 1.00 92.62 149 ALA A N 1
ATOM 1065 C CA . ALA A 1 149 ? 8.241 -8.924 -2.333 1.00 92.62 149 ALA A CA 1
ATOM 1066 C C . ALA A 1 149 ? 8.941 -9.685 -3.461 1.00 92.62 149 ALA A C 1
ATOM 1068 O O . ALA A 1 149 ? 10.112 -10.012 -3.350 1.00 92.62 149 ALA A O 1
ATOM 1069 N N . THR A 1 150 ? 8.225 -9.916 -4.553 1.00 95.88 150 THR A N 1
ATOM 1070 C CA . THR A 1 150 ? 8.741 -10.360 -5.852 1.00 95.88 150 THR A CA 1
ATOM 1071 C C . THR A 1 150 ? 9.370 -9.191 -6.612 1.00 95.88 150 THR A C 1
ATOM 1073 O O . THR A 1 150 ? 10.357 -9.360 -7.322 1.00 95.88 150 THR A O 1
ATOM 1076 N N . TYR A 1 151 ? 8.816 -7.984 -6.441 1.00 97.12 151 TYR A N 1
ATOM 1077 C CA . TYR A 1 151 ? 9.261 -6.776 -7.137 1.00 97.12 151 TYR A CA 1
ATOM 1078 C C . TYR A 1 151 ? 9.505 -5.611 -6.181 1.00 97.12 151 TYR A C 1
ATOM 1080 O O . TYR A 1 151 ? 8.721 -5.369 -5.262 1.00 97.12 151 TYR A O 1
ATOM 1088 N N . VAL A 1 152 ? 10.552 -4.831 -6.446 1.00 97.69 152 VAL A N 1
ATOM 1089 C CA . VAL A 1 152 ? 10.870 -3.594 -5.724 1.00 97.69 152 VAL A CA 1
ATOM 1090 C C . VAL A 1 152 ? 10.814 -2.416 -6.691 1.00 97.69 152 VAL A C 1
ATOM 1092 O O . VAL A 1 152 ? 11.657 -2.278 -7.575 1.00 97.69 152 VAL A O 1
ATOM 1095 N N . VAL A 1 153 ? 9.833 -1.535 -6.503 1.00 98.00 153 VAL A N 1
ATOM 1096 C CA . VAL A 1 153 ? 9.693 -0.291 -7.267 1.00 98.00 153 VAL A CA 1
ATOM 1097 C C . VAL A 1 153 ? 10.478 0.813 -6.569 1.00 98.00 153 VAL A C 1
ATOM 1099 O O . VAL A 1 153 ? 10.151 1.205 -5.447 1.00 98.00 153 VAL A O 1
ATOM 1102 N N . ALA A 1 154 ? 11.522 1.334 -7.204 1.00 97.31 154 ALA A N 1
ATOM 1103 C CA . ALA A 1 154 ? 12.392 2.320 -6.574 1.00 97.31 154 ALA A CA 1
ATOM 1104 C C . ALA A 1 154 ? 12.809 3.433 -7.540 1.00 97.31 154 ALA A C 1
ATOM 1106 O O . ALA A 1 154 ? 12.935 3.204 -8.745 1.00 97.31 154 ALA A O 1
ATOM 1107 N N . PRO A 1 155 ? 13.057 4.649 -7.024 1.00 96.62 155 PRO A N 1
ATOM 1108 C CA . PRO A 1 155 ? 13.692 5.690 -7.803 1.00 96.62 155 PRO A CA 1
ATOM 1109 C C . PRO A 1 155 ? 15.155 5.319 -8.075 1.00 96.62 155 PRO A C 1
ATOM 1111 O O . PRO A 1 155 ? 15.803 4.683 -7.244 1.00 96.62 155 PRO A O 1
ATOM 1114 N N . VAL A 1 156 ? 15.690 5.771 -9.200 1.00 96.12 156 VAL A N 1
ATOM 1115 C CA . VAL A 1 156 ? 17.105 5.687 -9.576 1.00 96.12 156 VAL A CA 1
ATOM 1116 C C . VAL A 1 156 ? 17.548 7.034 -10.137 1.00 96.12 156 VAL A C 1
ATOM 1118 O O . VAL A 1 156 ? 16.768 7.734 -10.792 1.00 96.12 156 VAL A O 1
ATOM 1121 N N . ALA A 1 157 ? 18.790 7.416 -9.859 1.00 94.94 157 ALA A N 1
ATOM 1122 C CA . ALA A 1 157 ? 19.422 8.573 -10.476 1.00 94.94 157 ALA A CA 1
ATOM 1123 C C . ALA A 1 157 ? 20.102 8.149 -11.784 1.00 94.94 157 ALA A C 1
ATOM 1125 O O . ALA A 1 157 ? 20.950 7.259 -11.766 1.00 94.94 157 ALA A O 1
ATOM 1126 N N . ILE A 1 158 ? 19.740 8.789 -12.893 1.00 90.94 158 ILE A N 1
ATOM 1127 C CA . ILE A 1 158 ? 20.403 8.650 -14.194 1.00 90.94 158 ILE A CA 1
ATOM 1128 C C . ILE A 1 158 ? 20.949 10.031 -14.531 1.00 90.94 158 ILE A C 1
ATOM 1130 O O . ILE A 1 158 ? 20.176 10.960 -14.765 1.00 90.94 158 ILE A O 1
ATOM 1134 N N . ASP A 1 159 ? 22.269 10.186 -14.494 1.00 85.88 159 ASP A N 1
ATOM 1135 C CA . ASP A 1 159 ? 22.939 11.485 -14.597 1.00 85.88 159 ASP A CA 1
ATOM 1136 C C . ASP A 1 159 ? 22.381 12.520 -13.594 1.00 85.88 159 ASP A C 1
ATOM 1138 O O . ASP A 1 159 ? 22.601 12.411 -12.386 1.00 85.88 159 ASP A O 1
ATOM 1142 N N . SER A 1 160 ? 21.662 13.539 -14.080 1.00 81.00 160 SER A N 1
ATOM 1143 C CA . SER A 1 160 ? 21.005 14.580 -13.275 1.00 81.00 160 SER A CA 1
ATOM 1144 C C . SER A 1 160 ? 19.493 14.377 -13.112 1.00 81.00 160 SER A C 1
ATOM 1146 O O . SER A 1 160 ? 18.854 15.121 -12.360 1.00 81.00 160 SER A O 1
ATOM 1148 N N . ASP A 1 161 ? 18.933 13.364 -13.774 1.00 86.62 161 ASP A N 1
ATOM 1149 C CA . ASP A 1 161 ? 17.515 13.032 -13.769 1.00 86.62 161 ASP A CA 1
ATOM 1150 C C . ASP A 1 161 ? 17.200 11.913 -12.771 1.00 86.62 161 ASP A C 1
ATOM 1152 O O . ASP A 1 161 ? 18.013 11.043 -12.458 1.00 86.62 161 ASP A O 1
ATOM 1156 N N . ARG A 1 162 ? 15.957 11.912 -12.284 1.00 90.38 162 ARG A N 1
ATOM 1157 C CA . ARG A 1 162 ? 15.413 10.837 -11.453 1.00 90.38 162 ARG A CA 1
ATOM 1158 C C . ARG A 1 162 ? 14.347 10.086 -12.242 1.00 90.38 162 ARG A C 1
ATOM 1160 O O . ARG A 1 162 ? 13.396 10.691 -12.746 1.00 90.38 162 ARG A O 1
ATOM 1167 N N . ARG A 1 163 ? 14.510 8.771 -12.346 1.00 93.19 163 ARG A N 1
ATOM 1168 C CA . ARG A 1 163 ? 13.549 7.841 -12.956 1.00 93.19 163 ARG A CA 1
ATOM 1169 C C . ARG A 1 163 ? 13.119 6.807 -11.928 1.00 93.19 163 ARG A C 1
ATOM 1171 O O . ARG A 1 163 ? 13.688 6.742 -10.844 1.00 93.19 163 ARG A O 1
ATOM 1178 N N . TRP A 1 164 ? 12.098 6.035 -12.258 1.00 96.69 164 TRP A N 1
ATOM 1179 C CA . TRP A 1 164 ? 11.621 4.928 -11.440 1.00 96.69 164 TRP A CA 1
ATOM 1180 C C . TRP A 1 164 ? 11.800 3.627 -12.215 1.00 96.69 164 TRP A C 1
ATOM 1182 O O . TRP A 1 164 ? 11.621 3.610 -13.432 1.00 96.69 164 TRP A O 1
ATOM 1192 N N . VAL A 1 165 ? 12.175 2.560 -11.519 1.00 97.19 165 VAL A N 1
ATOM 1193 C CA . VAL A 1 165 ? 12.387 1.232 -12.106 1.00 97.19 165 VAL A CA 1
ATOM 1194 C C . VAL A 1 165 ? 11.742 0.156 -11.249 1.00 97.19 165 VAL A C 1
ATOM 1196 O O . VAL A 1 165 ? 11.518 0.358 -10.051 1.00 97.19 165 VAL A O 1
ATOM 1199 N N . VAL A 1 166 ? 11.485 -0.992 -11.868 1.00 97.75 166 VAL A N 1
ATOM 1200 C CA . VAL A 1 166 ? 11.053 -2.217 -11.198 1.00 97.75 166 VAL A CA 1
ATOM 1201 C C . VAL A 1 166 ? 12.223 -3.201 -11.160 1.00 97.75 166 VAL A C 1
ATOM 1203 O O . VAL A 1 166 ? 12.677 -3.678 -12.198 1.00 97.75 166 VAL A O 1
ATOM 1206 N N . LEU A 1 167 ? 12.715 -3.507 -9.961 1.00 96.88 167 LEU A N 1
ATOM 1207 C CA . LEU A 1 167 ? 13.746 -4.521 -9.729 1.00 96.88 167 LEU A CA 1
ATOM 1208 C C . LEU A 1 167 ? 13.082 -5.850 -9.361 1.00 96.88 167 LEU A C 1
ATOM 1210 O O . LEU A 1 167 ? 12.107 -5.848 -8.606 1.00 96.88 167 LEU A O 1
ATOM 1214 N N . SER A 1 168 ? 13.614 -6.970 -9.856 1.00 96.44 168 SER A N 1
ATOM 1215 C CA . SER A 1 168 ? 13.256 -8.286 -9.316 1.00 96.44 168 SER A CA 1
ATOM 1216 C C . SER A 1 168 ? 13.915 -8.462 -7.955 1.00 96.44 168 SER A C 1
ATOM 1218 O O . SER A 1 168 ? 15.068 -8.069 -7.777 1.00 96.44 168 SER A O 1
ATOM 1220 N N . ALA A 1 169 ? 13.210 -9.068 -7.007 1.00 93.69 169 ALA A N 1
ATOM 1221 C CA . ALA A 1 169 ? 13.782 -9.424 -5.714 1.00 93.69 169 ALA A CA 1
ATOM 1222 C C . ALA A 1 169 ? 14.915 -10.458 -5.832 1.00 93.69 169 ALA A C 1
ATOM 1224 O O . ALA A 1 169 ? 15.845 -10.416 -5.035 1.00 93.69 169 ALA A O 1
ATOM 1225 N N . ASP A 1 170 ? 14.871 -11.316 -6.855 1.00 94.94 170 ASP A N 1
ATOM 1226 C CA . ASP A 1 170 ? 15.901 -12.333 -7.116 1.00 94.94 170 ASP A CA 1
ATOM 1227 C C . ASP A 1 170 ? 17.226 -11.734 -7.617 1.00 94.94 170 ASP A C 1
ATOM 1229 O O . ASP A 1 170 ? 18.284 -12.342 -7.460 1.00 94.94 170 ASP A O 1
ATOM 1233 N N . ASP A 1 171 ? 17.180 -10.528 -8.193 1.00 95.06 171 ASP A N 1
ATOM 1234 C CA . ASP A 1 171 ? 18.354 -9.847 -8.752 1.00 95.06 171 ASP A CA 1
ATOM 1235 C C . ASP A 1 171 ? 19.053 -8.939 -7.723 1.00 95.06 171 ASP A C 1
ATOM 1237 O O . ASP A 1 171 ? 20.097 -8.353 -8.007 1.00 95.06 171 ASP A O 1
ATOM 1241 N N . VAL A 1 172 ? 18.481 -8.776 -6.525 1.00 96.38 172 VAL A N 1
ATOM 1242 C CA . VAL A 1 172 ? 18.978 -7.861 -5.488 1.00 96.38 172 VAL A CA 1
ATOM 1243 C C . VAL A 1 172 ? 19.261 -8.594 -4.185 1.00 96.38 172 VAL A C 1
ATOM 1245 O O . VAL A 1 172 ? 18.605 -9.563 -3.819 1.00 96.38 172 VAL A O 1
ATOM 1248 N N . THR A 1 173 ? 20.213 -8.079 -3.415 1.00 96.94 173 THR A N 1
ATOM 1249 C CA . THR A 1 173 ? 20.478 -8.593 -2.070 1.00 96.94 173 THR A CA 1
ATOM 1250 C C . THR A 1 173 ? 19.509 -7.956 -1.082 1.00 96.94 173 THR A C 1
ATOM 1252 O O . THR A 1 173 ? 19.484 -6.729 -0.928 1.00 96.94 173 THR A O 1
ATOM 1255 N N . LEU A 1 174 ? 18.740 -8.792 -0.385 1.00 96.25 174 LEU A N 1
ATOM 1256 C CA . LEU A 1 174 ? 17.781 -8.393 0.643 1.00 96.25 174 LEU A CA 1
ATOM 1257 C C . LEU A 1 174 ? 18.327 -8.729 2.033 1.00 96.25 174 LEU A C 1
ATOM 1259 O O . LEU A 1 174 ? 18.460 -9.895 2.391 1.00 96.25 174 LEU A O 1
ATOM 1263 N N . ASP A 1 175 ? 18.620 -7.703 2.827 1.00 95.50 175 ASP A N 1
ATOM 1264 C CA . ASP A 1 175 ? 19.104 -7.852 4.202 1.00 95.50 175 ASP A CA 1
ATOM 1265 C C . ASP A 1 175 ? 18.009 -7.451 5.200 1.00 95.50 175 ASP A C 1
ATOM 1267 O O . ASP A 1 175 ? 17.688 -6.267 5.359 1.00 95.50 175 ASP A O 1
ATOM 1271 N N . SER A 1 176 ? 17.402 -8.445 5.852 1.00 93.88 176 SER A N 1
ATOM 1272 C CA . SER A 1 176 ? 16.307 -8.252 6.811 1.00 93.88 176 SER A CA 1
ATOM 1273 C C . SER A 1 176 ? 16.770 -7.460 8.031 1.00 93.88 176 SER A C 1
ATOM 1275 O O . SER A 1 176 ? 17.761 -7.806 8.665 1.00 93.88 176 SER A O 1
ATOM 1277 N N . GLN A 1 177 ? 16.029 -6.418 8.401 1.00 93.81 177 GLN A N 1
ATOM 1278 C CA . GLN A 1 177 ? 16.361 -5.556 9.533 1.00 93.81 177 GLN A CA 1
ATOM 1279 C C . GLN A 1 177 ? 15.321 -5.678 10.645 1.00 93.81 177 GLN A C 1
ATOM 1281 O O . GLN A 1 177 ? 14.135 -5.918 10.406 1.00 93.81 177 GLN A O 1
ATOM 1286 N N . GLN A 1 178 ? 15.751 -5.425 11.880 1.00 89.94 178 GLN A N 1
ATOM 1287 C CA . GLN A 1 178 ? 14.829 -5.314 13.002 1.00 89.94 178 GLN A CA 1
ATOM 1288 C C . GLN A 1 178 ? 13.981 -4.043 12.859 1.00 89.94 178 GLN A C 1
ATOM 1290 O O . GLN A 1 178 ? 14.494 -2.922 12.900 1.00 89.94 178 GLN A O 1
ATOM 1295 N N . SER A 1 179 ? 12.671 -4.222 12.698 1.00 88.88 179 SER A N 1
ATOM 1296 C CA . SER A 1 179 ? 11.727 -3.110 12.617 1.00 88.88 179 SER A CA 1
ATOM 1297 C C . SER A 1 179 ? 11.372 -2.568 14.001 1.00 88.88 179 SER A C 1
ATOM 1299 O O . SER A 1 179 ? 11.297 -3.309 14.978 1.00 88.88 179 SER A O 1
ATOM 1301 N N . VAL A 1 180 ? 11.105 -1.261 14.072 1.00 90.00 180 VAL A N 1
ATOM 1302 C CA . VAL A 1 180 ? 10.516 -0.622 15.264 1.00 90.00 180 VAL A CA 1
ATOM 1303 C C . VAL A 1 180 ? 9.065 -1.066 15.461 1.00 90.00 180 VAL A C 1
ATOM 1305 O O . VAL A 1 180 ? 8.582 -1.105 16.589 1.00 90.00 180 VAL A O 1
ATOM 1308 N N . ASP A 1 181 ? 8.375 -1.377 14.364 1.00 89.19 181 ASP A N 1
ATOM 1309 C CA . ASP A 1 181 ? 7.021 -1.918 14.362 1.00 89.19 181 ASP A CA 1
ATOM 1310 C C . ASP A 1 181 ? 7.080 -3.373 13.868 1.00 89.19 181 ASP A C 1
ATOM 1312 O O . ASP A 1 181 ? 7.279 -3.590 12.667 1.00 89.19 181 ASP A O 1
ATOM 1316 N N . PRO A 1 182 ? 6.928 -4.375 14.755 1.00 86.56 182 PRO A N 1
ATOM 1317 C CA . PRO A 1 182 ? 6.986 -5.787 14.371 1.00 86.56 182 PRO A CA 1
ATOM 1318 C C . PRO A 1 182 ? 5.960 -6.181 13.297 1.00 86.56 182 PRO A C 1
ATOM 1320 O O . PRO A 1 182 ? 6.221 -7.082 12.506 1.00 86.56 182 PRO A O 1
ATOM 1323 N N . LEU A 1 183 ? 4.834 -5.459 13.191 1.00 88.56 183 LEU A N 1
ATOM 1324 C CA . LEU A 1 183 ? 3.794 -5.702 12.178 1.00 88.56 183 LEU A CA 1
ATOM 1325 C C . LEU A 1 183 ? 4.219 -5.267 10.761 1.00 88.56 183 LEU A C 1
ATOM 1327 O O . LEU A 1 183 ? 3.501 -5.480 9.774 1.00 88.56 183 LEU A O 1
ATOM 1331 N N . ARG A 1 184 ? 5.366 -4.592 10.653 1.00 89.00 184 ARG A N 1
ATOM 1332 C CA . ARG A 1 184 ? 5.904 -3.989 9.434 1.00 89.00 184 ARG A CA 1
ATOM 1333 C C . ARG A 1 184 ? 7.361 -4.437 9.267 1.00 89.00 184 ARG A C 1
ATOM 1335 O O . ARG A 1 184 ? 8.264 -3.687 9.648 1.00 89.00 184 ARG A O 1
ATOM 1342 N N . PRO A 1 185 ? 7.620 -5.631 8.703 1.00 90.19 185 PRO A N 1
ATOM 1343 C CA . PRO A 1 185 ? 8.985 -6.069 8.422 1.00 90.19 185 PRO A CA 1
ATOM 1344 C C . PRO A 1 185 ? 9.664 -5.099 7.447 1.00 90.19 185 PRO A C 1
ATOM 1346 O O . PRO A 1 185 ? 9.017 -4.541 6.557 1.00 90.19 185 PRO A O 1
ATOM 1349 N N . VAL A 1 186 ? 10.967 -4.881 7.617 1.00 94.06 186 VAL A N 1
ATOM 1350 C CA . VAL A 1 186 ? 11.767 -3.964 6.792 1.00 94.06 186 VAL A CA 1
ATOM 1351 C C . VAL A 1 186 ? 13.079 -4.621 6.392 1.00 94.06 186 VAL A C 1
ATOM 1353 O O . VAL A 1 186 ? 13.658 -5.371 7.171 1.00 94.06 186 VAL A O 1
ATOM 1356 N N . ALA A 1 187 ? 13.566 -4.317 5.192 1.00 95.25 187 ALA A N 1
ATOM 1357 C CA . ALA A 1 187 ? 14.856 -4.801 4.711 1.00 95.25 187 ALA A CA 1
ATOM 1358 C C . ALA A 1 187 ? 15.670 -3.683 4.050 1.00 95.25 187 ALA A C 1
ATOM 1360 O O . ALA A 1 187 ? 15.128 -2.665 3.602 1.00 95.25 187 ALA A O 1
ATOM 1361 N N . HIS A 1 188 ? 16.982 -3.878 3.981 1.00 96.69 188 HIS A N 1
ATOM 1362 C CA . HIS A 1 188 ? 17.847 -3.148 3.065 1.00 96.69 188 HIS A CA 1
ATOM 1363 C C . HIS A 1 188 ? 17.898 -3.884 1.730 1.00 96.69 188 HIS A C 1
ATOM 1365 O O . HIS A 1 188 ? 18.075 -5.097 1.697 1.00 96.69 188 HIS A O 1
ATOM 1371 N N . VAL A 1 189 ? 17.750 -3.139 0.638 1.00 97.75 189 VAL A N 1
ATOM 1372 C CA . VAL A 1 189 ? 17.839 -3.658 -0.728 1.00 97.75 189 VAL A CA 1
ATOM 1373 C C . VAL A 1 189 ? 19.123 -3.127 -1.337 1.00 97.75 189 VAL A C 1
ATOM 1375 O O . VAL A 1 189 ? 19.295 -1.910 -1.416 1.00 97.75 189 VAL A O 1
ATOM 1378 N N . THR A 1 190 ? 20.013 -4.016 -1.760 1.00 97.88 190 THR A N 1
ATOM 1379 C CA . THR A 1 190 ? 21.273 -3.655 -2.419 1.00 97.88 190 THR A CA 1
ATOM 1380 C C . THR A 1 190 ? 21.280 -4.213 -3.832 1.00 97.88 190 THR A C 1
ATOM 1382 O O . THR A 1 190 ? 21.053 -5.402 -4.028 1.00 97.88 190 THR A O 1
ATOM 1385 N N . ALA A 1 191 ? 21.545 -3.349 -4.807 1.00 97.31 191 ALA A N 1
ATOM 1386 C CA . ALA A 1 191 ? 21.715 -3.716 -6.206 1.00 97.31 191 ALA A CA 1
ATOM 1387 C C . ALA A 1 191 ? 23.193 -3.547 -6.574 1.00 97.31 191 ALA A C 1
ATOM 1389 O O . ALA A 1 191 ? 23.813 -2.542 -6.210 1.00 97.31 191 ALA A O 1
ATOM 1390 N N . THR A 1 192 ? 23.764 -4.531 -7.261 1.00 96.25 192 THR A N 1
ATOM 1391 C CA . THR A 1 192 ? 25.143 -4.488 -7.760 1.00 96.25 192 THR A CA 1
ATOM 1392 C C . THR A 1 192 ? 25.139 -4.910 -9.220 1.00 96.25 192 THR A C 1
ATOM 1394 O O . THR A 1 192 ? 24.940 -6.084 -9.517 1.00 96.25 192 THR A O 1
ATOM 1397 N N . ALA A 1 193 ? 25.317 -3.940 -10.115 1.00 93.75 193 ALA A N 1
ATOM 1398 C CA . ALA A 1 193 ? 25.248 -4.087 -11.565 1.00 93.75 193 ALA A CA 1
ATOM 1399 C C . ALA A 1 193 ? 23.994 -4.838 -12.064 1.00 93.75 193 ALA A C 1
ATOM 1401 O O . ALA A 1 193 ? 24.065 -5.650 -12.991 1.00 93.75 193 ALA A O 1
ATOM 1402 N N . VAL A 1 194 ? 22.836 -4.576 -11.449 1.00 96.44 194 VAL A N 1
ATOM 1403 C CA . VAL A 1 194 ? 21.576 -5.253 -11.792 1.00 96.44 194 VAL A CA 1
ATOM 1404 C C . VAL A 1 194 ? 21.068 -4.751 -13.132 1.00 96.44 194 VAL A C 1
ATOM 1406 O O . VAL A 1 194 ? 20.851 -3.552 -13.298 1.00 96.44 194 VAL A O 1
ATOM 1409 N N . GLN A 1 195 ? 20.854 -5.664 -14.076 1.00 95.75 195 GLN A N 1
ATOM 1410 C CA . GLN A 1 195 ? 20.347 -5.317 -15.398 1.00 95.75 195 GLN A CA 1
ATOM 1411 C C . GLN A 1 195 ? 18.825 -5.180 -15.359 1.00 95.75 195 GLN A C 1
ATO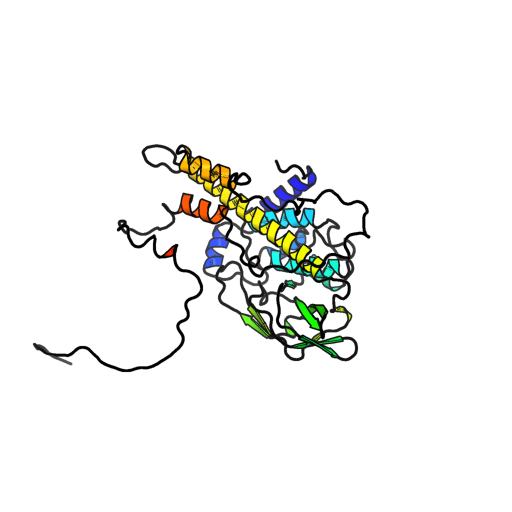M 1413 O O . GLN A 1 195 ? 18.100 -6.133 -15.082 1.00 95.75 195 GLN A O 1
ATOM 1418 N N . VAL A 1 196 ? 18.343 -3.978 -15.649 1.00 95.50 196 VAL A N 1
ATOM 1419 C CA . VAL A 1 196 ? 16.925 -3.645 -15.730 1.00 95.50 196 VAL A CA 1
ATOM 1420 C C . VAL A 1 196 ? 16.556 -3.464 -17.200 1.00 95.50 196 VAL A C 1
ATOM 1422 O O . VAL A 1 196 ? 17.040 -2.515 -17.819 1.00 95.50 196 VAL A O 1
ATOM 1425 N N . PRO A 1 197 ? 15.709 -4.334 -17.772 1.00 94.19 197 PRO A N 1
ATOM 1426 C CA . PRO A 1 197 ? 15.258 -4.198 -19.153 1.00 94.19 197 PRO A CA 1
ATOM 1427 C C . PRO A 1 197 ? 14.384 -2.949 -19.351 1.00 94.19 197 PRO A C 1
ATOM 1429 O O . PRO A 1 197 ? 13.817 -2.408 -18.398 1.00 94.19 197 PRO A O 1
ATOM 1432 N N . ALA A 1 198 ? 14.280 -2.482 -20.599 1.00 92.25 198 ALA A N 1
ATOM 1433 C CA . ALA A 1 198 ? 13.586 -1.242 -20.958 1.00 92.25 198 ALA A CA 1
ATOM 1434 C C . ALA A 1 198 ? 12.115 -1.199 -20.501 1.00 92.25 198 ALA A C 1
ATOM 1436 O O . ALA A 1 198 ? 11.622 -0.147 -20.098 1.00 92.25 198 ALA A O 1
ATOM 1437 N N . ASP A 1 199 ? 11.432 -2.345 -20.538 1.00 93.12 199 ASP A N 1
ATOM 1438 C CA . ASP A 1 199 ? 10.036 -2.520 -20.122 1.00 93.12 199 ASP A CA 1
ATOM 1439 C C . ASP A 1 199 ? 9.833 -2.353 -18.607 1.00 93.12 199 ASP A C 1
ATOM 1441 O O . ASP A 1 199 ? 8.736 -2.040 -18.163 1.00 93.12 199 ASP A O 1
ATOM 1445 N N . ARG A 1 200 ? 10.892 -2.482 -17.800 1.00 94.81 200 ARG A N 1
ATOM 1446 C CA . ARG A 1 200 ? 10.868 -2.245 -16.346 1.00 94.81 200 ARG A CA 1
ATOM 1447 C C . ARG A 1 200 ? 11.304 -0.835 -15.950 1.00 94.81 200 ARG A C 1
ATOM 1449 O O . ARG A 1 200 ? 11.403 -0.532 -14.755 1.00 94.81 200 ARG A O 1
ATOM 1456 N N . VAL A 1 201 ? 11.551 0.042 -16.922 1.00 95.31 201 VAL A N 1
ATOM 1457 C CA . VAL A 1 201 ? 11.841 1.460 -16.696 1.00 95.31 201 VAL A CA 1
ATOM 1458 C C . VAL A 1 201 ? 10.552 2.265 -16.827 1.00 95.31 201 VAL A C 1
ATOM 1460 O O . VAL A 1 201 ? 10.020 2.452 -17.918 1.00 95.31 201 VAL A O 1
ATOM 1463 N N . LEU A 1 202 ? 10.081 2.826 -15.713 1.00 95.50 202 LEU A N 1
ATOM 1464 C CA . LEU A 1 202 ? 8.823 3.571 -15.633 1.00 95.50 202 LEU A CA 1
ATOM 1465 C C . LEU A 1 202 ? 8.983 4.999 -16.191 1.00 95.50 202 LEU A C 1
ATOM 1467 O O . LEU A 1 202 ? 8.899 5.995 -15.470 1.00 95.50 202 LEU A O 1
ATOM 1471 N N . SER A 1 203 ? 9.258 5.112 -17.488 1.00 90.69 203 SER A N 1
ATOM 1472 C CA . SER A 1 203 ? 9.638 6.356 -18.176 1.00 90.69 203 SER A CA 1
ATOM 1473 C C . SER A 1 203 ? 8.557 7.449 -18.144 1.00 90.69 203 SER A C 1
ATOM 1475 O O . SER A 1 203 ? 8.880 8.625 -17.979 1.00 90.69 203 SER A O 1
ATOM 1477 N N . ASN A 1 204 ? 7.277 7.069 -18.214 1.00 92.62 204 ASN A N 1
ATOM 1478 C CA . ASN A 1 204 ? 6.135 7.994 -18.109 1.00 92.62 204 ASN A CA 1
ATOM 1479 C C . ASN A 1 204 ? 5.825 8.445 -16.666 1.00 92.62 204 ASN A C 1
ATOM 1481 O O . ASN A 1 204 ? 5.020 9.358 -16.459 1.00 92.62 204 ASN A O 1
ATOM 1485 N N . LEU A 1 205 ? 6.448 7.834 -15.651 1.00 95.00 205 LEU A N 1
ATOM 1486 C CA . LEU A 1 205 ? 6.200 8.165 -14.251 1.00 95.00 205 LEU A CA 1
ATOM 1487 C C . LEU A 1 205 ? 7.132 9.285 -13.778 1.00 95.00 205 LEU A C 1
ATOM 1489 O O . LEU A 1 205 ? 8.315 9.087 -13.498 1.00 95.00 205 LEU A O 1
ATOM 1493 N N . THR A 1 206 ? 6.576 10.486 -13.619 1.00 93.88 206 THR A N 1
ATOM 1494 C CA . THR A 1 206 ? 7.319 11.610 -13.030 1.00 93.88 206 THR A CA 1
ATOM 1495 C C . THR A 1 206 ? 7.470 11.458 -11.514 1.00 93.88 206 THR A C 1
ATOM 1497 O O . THR A 1 206 ? 6.568 10.972 -10.830 1.00 93.88 206 THR A O 1
ATOM 1500 N N . ASP A 1 207 ? 8.571 11.965 -10.953 1.00 92.00 207 ASP A N 1
ATOM 1501 C CA . ASP A 1 207 ? 8.823 11.919 -9.503 1.00 92.00 207 ASP A CA 1
ATOM 1502 C C . ASP A 1 207 ? 7.745 12.650 -8.680 1.00 92.00 207 ASP A C 1
ATOM 1504 O O . ASP A 1 207 ? 7.333 12.188 -7.615 1.00 92.00 207 ASP A O 1
ATOM 1508 N N . ALA A 1 208 ? 7.214 13.757 -9.213 1.00 93.62 208 ALA A N 1
ATOM 1509 C CA . ALA A 1 208 ? 6.109 14.486 -8.598 1.00 93.62 208 ALA A CA 1
ATOM 1510 C C . ALA A 1 208 ? 4.824 13.641 -8.548 1.00 93.62 208 ALA A C 1
ATOM 1512 O O . ALA A 1 208 ? 4.132 13.625 -7.526 1.00 93.62 208 ALA A O 1
ATOM 1513 N N . ARG A 1 209 ? 4.516 12.906 -9.627 1.00 95.19 209 ARG A N 1
ATOM 1514 C CA . ARG A 1 209 ? 3.353 12.013 -9.675 1.00 95.19 209 ARG A CA 1
ATOM 1515 C C . ARG A 1 209 ? 3.526 10.827 -8.731 1.00 95.19 209 ARG A C 1
ATOM 1517 O O . ARG A 1 209 ? 2.608 10.559 -7.960 1.00 95.19 209 ARG A O 1
ATOM 1524 N N . ALA A 1 210 ? 4.695 10.189 -8.730 1.00 95.94 210 ALA A N 1
ATOM 1525 C CA . ALA A 1 210 ? 5.015 9.098 -7.812 1.00 95.94 210 ALA A CA 1
ATOM 1526 C C . ALA A 1 210 ? 4.879 9.535 -6.345 1.00 95.94 210 ALA A C 1
ATOM 1528 O O . ALA A 1 210 ? 4.174 8.903 -5.560 1.00 95.94 210 ALA A O 1
ATOM 1529 N N . THR A 1 211 ? 5.465 10.684 -5.995 1.00 95.19 211 THR A N 1
ATOM 1530 C CA . THR A 1 211 ? 5.364 11.263 -4.648 1.00 95.19 211 THR A CA 1
ATOM 1531 C C . THR A 1 211 ? 3.914 11.555 -4.266 1.00 95.19 211 THR A C 1
ATOM 1533 O O . THR A 1 211 ? 3.521 11.292 -3.129 1.00 95.19 211 THR A O 1
ATOM 1536 N N . SER A 1 212 ? 3.102 12.067 -5.198 1.00 96.12 212 SER A N 1
ATOM 1537 C CA . SER A 1 212 ? 1.675 12.300 -4.960 1.00 96.12 212 SER A CA 1
ATOM 1538 C C . SER A 1 212 ? 0.919 11.000 -4.682 1.00 96.12 212 SER A C 1
ATOM 1540 O O . SER A 1 212 ? 0.120 10.979 -3.754 1.00 96.12 212 SER A O 1
ATOM 1542 N N . ILE A 1 213 ? 1.166 9.931 -5.446 1.00 96.69 213 ILE A N 1
ATOM 1543 C CA . ILE A 1 213 ? 0.512 8.623 -5.262 1.00 96.69 213 ILE A CA 1
ATOM 1544 C C . ILE A 1 213 ? 0.869 8.045 -3.890 1.00 96.69 213 ILE A C 1
ATOM 1546 O O . ILE A 1 213 ? -0.021 7.754 -3.091 1.00 96.69 213 ILE A O 1
ATOM 1550 N N . ILE A 1 214 ? 2.169 7.974 -3.583 1.00 96.75 214 ILE A N 1
ATOM 1551 C CA . ILE A 1 214 ? 2.679 7.474 -2.300 1.00 96.75 214 ILE A CA 1
ATOM 1552 C C . ILE A 1 214 ? 2.077 8.276 -1.141 1.00 96.75 214 ILE A C 1
ATOM 1554 O O . ILE A 1 214 ? 1.543 7.702 -0.193 1.00 96.75 214 ILE A O 1
ATOM 1558 N N . SER A 1 215 ? 2.128 9.610 -1.219 1.00 96.31 215 SER A N 1
ATOM 1559 C CA . SER A 1 215 ? 1.644 10.482 -0.142 1.00 96.31 215 SER A CA 1
ATOM 1560 C C . SER A 1 215 ? 0.145 10.323 0.092 1.00 96.31 215 SER A C 1
ATOM 1562 O O . SER A 1 215 ? -0.283 10.321 1.245 1.00 96.31 215 SER A O 1
ATOM 1564 N N . THR A 1 216 ? -0.652 10.172 -0.969 1.00 95.88 216 THR A N 1
ATOM 1565 C CA . THR A 1 216 ? -2.100 9.956 -0.866 1.00 95.88 216 THR A CA 1
ATOM 1566 C C . THR A 1 216 ? -2.417 8.637 -0.170 1.00 95.88 216 THR A C 1
ATOM 1568 O O . THR A 1 216 ? -3.173 8.635 0.801 1.00 95.88 216 THR A O 1
ATOM 1571 N N . ILE A 1 217 ? -1.808 7.533 -0.608 1.00 96.19 217 ILE A N 1
ATOM 1572 C CA . ILE A 1 217 ? -2.117 6.198 -0.077 1.00 96.19 217 ILE A CA 1
ATOM 1573 C C . ILE A 1 217 ? -1.641 6.058 1.378 1.00 96.19 217 ILE A C 1
ATOM 1575 O O . ILE A 1 217 ? -2.404 5.628 2.240 1.00 96.19 217 ILE A O 1
ATOM 1579 N N . VAL A 1 218 ? -0.428 6.522 1.699 1.00 95.25 218 VAL A N 1
ATOM 1580 C CA . VAL A 1 218 ? 0.077 6.520 3.086 1.00 95.25 218 VAL A CA 1
ATOM 1581 C C . VAL A 1 218 ? -0.761 7.435 3.990 1.00 95.25 218 VAL A C 1
ATOM 1583 O O . VAL A 1 218 ? -0.983 7.133 5.164 1.00 95.25 218 VAL A O 1
ATOM 1586 N N . SER A 1 219 ? -1.277 8.551 3.462 1.00 95.62 219 SER A N 1
ATOM 1587 C CA . SER A 1 219 ? -2.198 9.408 4.222 1.00 95.62 219 SER A CA 1
ATOM 1588 C C . SER A 1 219 ? -3.522 8.704 4.514 1.00 95.62 219 SER A C 1
ATOM 1590 O O . SER A 1 219 ? -4.069 8.892 5.600 1.00 95.62 219 SER A O 1
ATOM 1592 N N . ALA A 1 220 ? -4.027 7.888 3.587 1.00 95.25 220 ALA A N 1
ATOM 1593 C CA . ALA A 1 220 ? -5.239 7.103 3.793 1.00 95.25 220 ALA A CA 1
ATOM 1594 C C . ALA A 1 220 ? -5.063 6.076 4.925 1.00 95.25 220 ALA A C 1
ATOM 1596 O O . ALA A 1 220 ? -5.886 6.029 5.841 1.00 95.25 220 ALA A O 1
ATOM 1597 N N . GLU A 1 221 ? -3.936 5.356 4.946 1.00 94.88 221 GLU A N 1
ATOM 1598 C CA . GLU A 1 221 ? -3.589 4.436 6.041 1.00 94.88 221 GLU A CA 1
ATOM 1599 C C . GLU A 1 221 ? -3.544 5.182 7.388 1.00 94.88 221 GLU A C 1
ATOM 1601 O O . GLU A 1 221 ? -4.141 4.756 8.382 1.00 94.88 221 GLU A O 1
ATOM 1606 N N . ALA A 1 222 ? -2.900 6.355 7.420 1.00 93.94 222 ALA A N 1
ATOM 1607 C CA . ALA A 1 222 ? -2.804 7.182 8.620 1.00 93.94 222 ALA A CA 1
ATOM 1608 C C . ALA A 1 222 ? -4.170 7.691 9.119 1.00 93.94 222 ALA A C 1
ATOM 1610 O O . ALA A 1 222 ? -4.360 7.845 10.330 1.00 93.94 222 ALA A O 1
ATOM 1611 N N . VAL A 1 223 ? -5.122 7.950 8.214 1.00 92.50 223 VAL A N 1
ATOM 1612 C CA . VAL A 1 223 ? -6.506 8.303 8.566 1.00 92.50 223 VAL A CA 1
ATOM 1613 C C . VAL A 1 223 ? -7.207 7.124 9.232 1.00 92.50 223 VAL A C 1
ATOM 1615 O O . VAL A 1 223 ? -7.812 7.317 10.285 1.00 92.50 223 VAL A O 1
ATOM 1618 N N . GLY A 1 224 ? -7.081 5.917 8.679 1.00 91.88 224 GLY A N 1
ATOM 1619 C CA . GLY A 1 224 ? -7.611 4.688 9.276 1.00 91.88 224 GLY A CA 1
ATOM 1620 C C . GLY A 1 224 ? -7.133 4.467 10.705 1.00 91.88 224 GLY A C 1
ATOM 1621 O O . GLY A 1 224 ? -7.911 4.351 11.652 1.00 91.88 224 GLY A O 1
ATOM 1622 N N . VAL A 1 225 ? -5.818 4.548 10.872 1.00 92.56 225 VAL A N 1
ATOM 1623 C CA . VAL A 1 225 ? -5.146 4.500 12.169 1.00 92.56 225 VAL A CA 1
ATOM 1624 C C . VAL A 1 225 ? -5.673 5.562 13.145 1.00 92.56 225 VAL A C 1
ATOM 1626 O O . VAL A 1 225 ? -5.857 5.297 14.334 1.00 92.56 225 VAL A O 1
ATOM 1629 N N . ALA A 1 226 ? -5.850 6.800 12.677 1.00 91.38 226 ALA A N 1
ATOM 1630 C CA . ALA A 1 226 ? -6.315 7.898 13.519 1.00 91.38 226 ALA A CA 1
ATOM 1631 C C . ALA A 1 226 ? -7.778 7.713 13.943 1.00 91.38 226 ALA A C 1
ATOM 1633 O O . ALA A 1 226 ? -8.115 8.052 15.079 1.00 91.38 226 ALA A O 1
ATOM 1634 N N . ARG A 1 227 ? -8.619 7.148 13.066 1.00 90.25 227 ARG A N 1
ATOM 1635 C CA . ARG A 1 227 ? -10.001 6.767 13.385 1.00 90.25 227 ARG A CA 1
ATOM 1636 C C . ARG A 1 227 ? -10.022 5.726 14.494 1.00 90.25 227 ARG A C 1
ATOM 1638 O O . ARG A 1 227 ? -10.573 6.011 15.550 1.00 90.25 227 ARG A O 1
ATOM 1645 N N . TRP A 1 228 ? -9.302 4.613 14.327 1.00 92.06 228 TRP A N 1
ATOM 1646 C CA . TRP A 1 228 ? -9.197 3.577 15.362 1.00 92.06 228 TRP A CA 1
ATOM 1647 C C . TRP A 1 228 ? -8.754 4.143 16.719 1.00 92.06 228 TRP A C 1
ATOM 1649 O O . TRP A 1 228 ? -9.369 3.864 17.748 1.00 92.06 228 TRP A O 1
ATOM 1659 N N . ALA A 1 229 ? -7.717 4.990 16.730 1.00 91.25 229 ALA A N 1
ATOM 1660 C CA . ALA A 1 229 ? -7.208 5.589 17.963 1.00 91.25 229 ALA A CA 1
ATOM 1661 C C . ALA A 1 229 ? -8.233 6.521 18.631 1.00 91.25 229 ALA A C 1
ATOM 1663 O O . ALA A 1 229 ? -8.308 6.579 19.859 1.00 91.25 229 ALA A O 1
ATOM 1664 N N . THR A 1 230 ? -9.006 7.257 17.832 1.00 90.69 230 THR A N 1
ATOM 1665 C CA . THR A 1 230 ? -10.034 8.182 18.323 1.00 90.69 230 THR A CA 1
ATOM 1666 C C . THR A 1 230 ? -11.223 7.419 18.893 1.00 90.69 230 THR A C 1
ATOM 1668 O O . THR A 1 230 ? -11.619 7.693 20.027 1.00 90.69 230 THR A O 1
ATOM 1671 N N . ASP A 1 231 ? -11.733 6.437 18.145 1.00 90.62 231 ASP A N 1
ATOM 1672 C CA . ASP A 1 231 ? -12.858 5.590 18.540 1.00 90.62 231 ASP A CA 1
ATOM 1673 C C . ASP A 1 231 ? -12.522 4.862 19.844 1.00 90.62 231 ASP A C 1
ATOM 1675 O O . ASP A 1 231 ? -13.189 5.068 20.858 1.00 90.62 231 ASP A O 1
ATOM 1679 N N . THR A 1 232 ? -11.403 4.129 19.864 1.00 90.94 232 THR A N 1
ATOM 1680 C CA . THR A 1 232 ? -10.952 3.341 21.022 1.00 90.94 232 THR A CA 1
ATOM 1681 C C . THR A 1 232 ? -10.751 4.208 22.263 1.00 90.94 232 THR A C 1
ATOM 1683 O O . THR A 1 232 ? -11.197 3.854 23.355 1.00 90.94 232 THR A O 1
ATOM 1686 N N . ALA A 1 233 ? -10.116 5.377 22.122 1.00 92.19 233 ALA A N 1
ATOM 1687 C CA . ALA A 1 233 ? -9.929 6.286 23.250 1.00 92.19 233 ALA A CA 1
ATOM 1688 C C . ALA A 1 233 ? -11.260 6.848 23.769 1.00 92.19 233 ALA A C 1
ATOM 1690 O O . ALA A 1 233 ? -11.416 7.038 24.976 1.00 92.19 233 ALA A O 1
ATOM 1691 N N . SER A 1 234 ? -12.211 7.126 22.873 1.00 92.69 234 SER A N 1
ATOM 1692 C CA . SER A 1 234 ? -13.530 7.633 23.248 1.00 92.69 234 SER A CA 1
ATOM 1693 C C . SER A 1 234 ? -14.379 6.572 23.951 1.00 92.69 234 SER A C 1
ATOM 1695 O O . SER A 1 234 ? -14.982 6.884 24.977 1.00 92.69 234 SER A O 1
ATOM 1697 N N . GLU A 1 235 ? -14.362 5.323 23.479 1.00 92.94 235 GLU A N 1
ATOM 1698 C CA . GLU A 1 235 ? -15.072 4.212 24.121 1.00 92.94 235 GLU A CA 1
ATOM 1699 C C . GLU A 1 235 ? -14.471 3.891 25.488 1.00 92.94 235 GLU A C 1
ATOM 1701 O O . GLU A 1 235 ? -15.190 3.819 26.485 1.00 92.94 235 GLU A O 1
ATOM 1706 N N . TYR A 1 236 ? -13.140 3.829 25.584 1.00 92.50 236 TYR A N 1
ATOM 1707 C CA . TYR A 1 236 ? -12.467 3.623 26.865 1.00 92.50 236 TYR A CA 1
ATOM 1708 C C . TYR A 1 236 ? -12.807 4.725 27.879 1.00 92.50 236 TYR A C 1
ATOM 1710 O O . TYR A 1 236 ? -13.045 4.452 29.058 1.00 92.50 236 TYR A O 1
ATOM 1718 N N . ALA A 1 237 ? -12.897 5.979 27.426 1.00 93.19 237 ALA A N 1
ATOM 1719 C CA . ALA A 1 237 ? -13.243 7.097 28.294 1.00 93.19 237 ALA A CA 1
ATOM 1720 C C . ALA A 1 237 ? -14.667 7.010 28.872 1.00 93.19 237 ALA A C 1
ATOM 1722 O O . ALA A 1 237 ? -14.918 7.577 29.940 1.00 93.19 237 ALA A O 1
ATOM 1723 N N . LYS A 1 238 ? -15.594 6.314 28.203 1.00 92.44 238 LYS A N 1
ATOM 1724 C CA . LYS A 1 238 ? -16.967 6.115 28.694 1.00 92.44 238 LYS A CA 1
ATOM 1725 C C . LYS A 1 238 ? -17.044 5.084 29.815 1.00 92.44 238 LYS A C 1
ATOM 1727 O O . LYS A 1 238 ? -17.880 5.237 30.698 1.00 92.44 238 LYS A O 1
ATOM 1732 N N . VAL A 1 239 ? -16.188 4.064 29.784 1.00 94.88 239 VAL A N 1
ATOM 1733 C CA . VAL A 1 239 ? -16.264 2.920 30.709 1.00 94.88 239 VAL A CA 1
ATOM 1734 C C . VAL A 1 239 ? -15.269 3.004 31.865 1.00 94.88 239 VAL A C 1
ATOM 1736 O O . VAL A 1 239 ? -15.502 2.434 32.927 1.00 94.88 239 VAL A O 1
ATOM 1739 N N . ARG A 1 240 ? -14.149 3.718 31.703 1.00 93.38 240 ARG A N 1
ATOM 1740 C CA . ARG A 1 24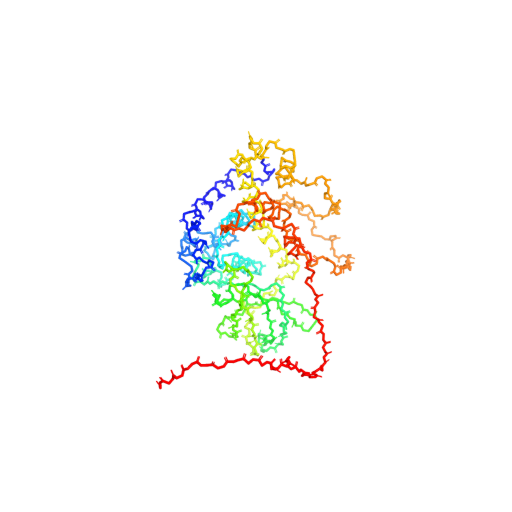0 ? -13.123 3.801 32.747 1.00 93.38 240 ARG A CA 1
ATOM 1741 C C . ARG A 1 240 ? -13.529 4.781 33.843 1.00 93.38 240 ARG A C 1
ATOM 1743 O O . ARG A 1 240 ? -13.653 5.970 33.576 1.00 93.38 240 ARG A O 1
ATOM 1750 N N . GLU A 1 241 ? -13.628 4.318 35.088 1.00 93.56 241 GLU A N 1
ATOM 1751 C CA . GLU A 1 241 ? -13.983 5.169 36.235 1.00 93.56 241 GLU A CA 1
ATOM 1752 C C . GLU A 1 241 ? -12.779 5.632 37.069 1.00 93.56 241 GLU A C 1
ATOM 1754 O O . GLU A 1 241 ? -11.934 4.832 37.469 1.00 93.56 241 GLU A O 1
ATOM 1759 N N . GLN A 1 242 ? -12.710 6.926 37.386 1.00 92.06 242 GLN A N 1
ATOM 1760 C CA . GLN A 1 242 ? -11.789 7.496 38.374 1.00 92.06 242 GLN A CA 1
ATOM 1761 C C . GLN A 1 242 ? -12.492 8.606 39.154 1.00 92.06 242 GLN A C 1
ATOM 1763 O O . GLN A 1 242 ? -13.338 9.317 38.617 1.00 92.06 242 GLN A O 1
ATOM 1768 N N . PHE A 1 243 ? -12.138 8.773 40.430 1.00 91.19 243 PHE A N 1
ATOM 1769 C CA . PHE A 1 243 ? -12.806 9.733 41.321 1.00 91.19 243 PHE A CA 1
ATOM 1770 C C . PHE A 1 243 ? -14.337 9.540 41.353 1.00 91.19 243 PHE A C 1
ATOM 1772 O O . PHE A 1 243 ? -15.095 10.511 41.322 1.00 91.19 243 PHE A O 1
ATOM 1779 N N . GLY A 1 244 ? -14.776 8.274 41.359 1.00 92.12 244 GLY A N 1
ATOM 1780 C CA . GLY A 1 244 ? -16.185 7.882 41.471 1.00 92.12 244 GLY A CA 1
ATOM 1781 C C . GLY A 1 244 ? -17.052 8.152 40.238 1.00 92.12 244 GLY A C 1
ATOM 1782 O O . GLY A 1 244 ? -18.271 8.172 40.366 1.00 92.12 244 GLY A O 1
ATOM 1783 N N . ARG A 1 245 ? -16.461 8.411 39.062 1.00 93.25 245 ARG A N 1
ATOM 1784 C CA . ARG A 1 245 ? -17.202 8.615 37.805 1.00 93.25 245 ARG A CA 1
ATOM 1785 C C . ARG A 1 245 ? -16.374 8.258 36.566 1.00 93.25 245 ARG A C 1
ATOM 1787 O O . ARG A 1 245 ? -15.144 8.261 36.640 1.00 93.25 245 ARG A O 1
ATOM 1794 N N . PRO A 1 246 ? -17.007 8.030 35.405 1.00 94.56 246 PRO A N 1
ATOM 1795 C CA . PRO A 1 246 ? -16.305 7.849 34.138 1.00 94.56 246 PRO A CA 1
ATOM 1796 C C . PRO A 1 246 ? -15.359 9.004 33.782 1.00 94.56 246 PRO A C 1
ATOM 1798 O O . PRO A 1 246 ? -15.726 10.182 33.874 1.00 94.56 246 PRO A O 1
ATOM 1801 N N . ILE A 1 247 ? -14.152 8.684 33.303 1.00 93.12 247 ILE A N 1
ATOM 1802 C CA . ILE A 1 247 ? -13.117 9.675 32.980 1.00 93.12 247 ILE A CA 1
ATOM 1803 C C . ILE A 1 247 ? -13.531 10.607 31.836 1.00 93.12 247 ILE A C 1
ATOM 1805 O O . ILE A 1 247 ? -13.111 11.764 31.787 1.00 93.12 247 ILE A O 1
ATOM 1809 N N . GLY A 1 248 ? -14.413 10.142 30.950 1.00 90.62 248 GLY A N 1
ATOM 1810 C CA . GLY A 1 248 ? -15.002 10.925 29.870 1.00 90.62 248 GLY A CA 1
ATOM 1811 C C . GLY A 1 248 ? -15.879 12.079 30.356 1.00 90.62 248 GLY A C 1
ATOM 1812 O O . GLY A 1 248 ? -16.233 12.939 29.557 1.00 90.62 248 GLY A O 1
ATOM 1813 N N . GLN A 1 249 ? -16.217 12.159 31.649 1.00 90.81 249 GLN A N 1
ATOM 1814 C CA . GLN A 1 249 ? -16.925 13.310 32.215 1.00 90.81 249 GLN A CA 1
ATOM 1815 C C . GLN A 1 249 ? -15.998 14.502 32.495 1.00 90.81 249 GLN A C 1
ATOM 1817 O O . GLN A 1 249 ? -16.465 15.645 32.476 1.00 90.81 249 GLN A O 1
ATOM 1822 N N . PHE A 1 250 ? -14.697 14.271 32.707 1.00 92.38 250 PHE A N 1
ATOM 1823 C CA . PHE A 1 250 ? -13.736 15.340 32.970 1.00 92.38 250 PHE A CA 1
ATOM 1824 C C . PHE A 1 250 ? -13.451 16.144 31.701 1.00 92.38 250 PHE A C 1
ATOM 1826 O O . PHE A 1 250 ? -13.134 15.592 30.645 1.00 92.38 250 PHE A O 1
ATOM 1833 N N . GLN A 1 251 ? -13.489 17.474 31.820 1.00 90.69 251 GLN A N 1
ATOM 1834 C CA . GLN A 1 251 ? -13.270 18.380 30.689 1.00 90.69 251 GLN A CA 1
ATOM 1835 C C . GLN A 1 251 ? -11.936 18.112 29.982 1.00 90.69 251 GLN A C 1
ATOM 1837 O O . GLN A 1 251 ? -11.897 18.083 28.754 1.00 90.69 251 GLN A O 1
ATOM 1842 N N . GLY A 1 252 ? -10.868 17.815 30.730 1.00 89.25 252 GLY A N 1
ATOM 1843 C CA . GLY A 1 252 ? -9.556 17.505 30.157 1.00 89.25 252 GLY A CA 1
ATOM 1844 C C . GLY A 1 252 ? -9.551 16.305 29.201 1.00 89.25 252 GLY A C 1
ATOM 1845 O O . GLY A 1 252 ? -8.792 16.315 28.233 1.00 89.25 252 GLY A O 1
ATOM 1846 N N . ILE A 1 253 ? -10.408 15.302 29.426 1.00 89.56 253 ILE A N 1
ATOM 1847 C CA . ILE A 1 253 ? -10.547 14.134 28.544 1.00 89.56 253 ILE A CA 1
ATOM 1848 C C . ILE A 1 253 ? -11.507 14.442 27.392 1.00 89.56 253 ILE A C 1
ATOM 1850 O O . ILE A 1 253 ? -11.157 14.191 26.241 1.00 89.56 253 ILE A O 1
ATOM 1854 N N . LYS A 1 254 ? -12.649 15.093 27.659 1.00 87.25 254 LYS A N 1
ATOM 1855 C CA . LYS A 1 254 ? -13.590 15.525 26.605 1.00 87.25 254 LYS A CA 1
ATOM 1856 C C . LYS A 1 254 ? -12.907 16.359 25.524 1.00 87.25 254 LYS A C 1
ATOM 1858 O O . LYS A 1 254 ? -13.060 16.072 24.341 1.00 87.25 254 LYS A O 1
ATOM 1863 N N . HIS A 1 255 ? -12.107 17.348 25.924 1.00 87.81 255 HIS A N 1
ATOM 1864 C CA . HIS A 1 255 ? -11.393 18.221 24.989 1.00 87.81 255 HIS A CA 1
ATOM 1865 C C . HIS A 1 255 ? -10.358 17.446 24.165 1.00 87.81 255 HIS A C 1
ATOM 1867 O O . HIS A 1 255 ? -10.208 17.704 22.972 1.00 87.81 255 HIS A O 1
ATOM 1873 N N . LYS A 1 256 ? -9.670 16.469 24.770 1.00 88.06 256 LYS A N 1
ATOM 1874 C CA . LYS A 1 256 ? -8.733 15.585 24.062 1.00 88.06 256 LYS A CA 1
ATOM 1875 C C . LYS A 1 256 ? -9.449 14.751 23.002 1.00 88.06 256 LYS A C 1
ATOM 1877 O O . LYS A 1 256 ? -9.022 14.777 21.853 1.00 88.06 256 LYS A O 1
ATOM 1882 N N . CYS A 1 257 ? -10.548 14.084 23.353 1.00 86.88 257 CYS A N 1
ATOM 1883 C CA . CYS A 1 257 ? -11.349 13.301 22.407 1.00 86.88 257 CYS A CA 1
ATOM 1884 C C . CYS A 1 257 ? -11.926 14.174 21.283 1.00 86.88 257 CYS A C 1
ATOM 1886 O O . CYS A 1 257 ? -11.791 13.827 20.113 1.00 86.88 257 CYS A O 1
ATOM 1888 N N . ALA A 1 258 ? -12.459 15.354 21.610 1.00 85.88 258 ALA A N 1
ATOM 1889 C CA . ALA A 1 258 ? -12.954 16.304 20.613 1.00 85.88 258 ALA A CA 1
ATOM 1890 C C . ALA A 1 258 ? -11.844 16.800 19.665 1.00 85.88 258 ALA A C 1
ATOM 1892 O O . ALA A 1 258 ? -12.068 16.923 18.466 1.00 85.88 258 ALA A O 1
ATOM 1893 N N . THR A 1 259 ? -10.629 17.027 20.176 1.00 86.50 259 THR A N 1
ATOM 1894 C CA . THR A 1 259 ? -9.465 17.435 19.364 1.00 86.50 259 THR A CA 1
ATOM 1895 C C . THR A 1 259 ? -8.961 16.315 18.454 1.00 86.50 259 THR A C 1
ATOM 1897 O O . THR A 1 259 ? -8.356 16.592 17.425 1.00 86.50 259 THR A O 1
ATOM 1900 N N . MET A 1 260 ? -9.158 15.051 18.832 1.00 82.56 260 MET A N 1
ATOM 1901 C CA . MET A 1 260 ? -8.834 13.918 17.962 1.00 82.56 260 MET A CA 1
ATOM 1902 C C . MET A 1 260 ? -9.868 13.759 16.841 1.00 82.56 260 MET A C 1
ATOM 1904 O O . MET A 1 260 ? -9.488 13.485 15.707 1.00 82.56 260 MET A O 1
ATOM 1908 N N . ALA A 1 261 ? -11.150 13.986 17.147 1.00 75.06 261 ALA A N 1
ATOM 1909 C CA . ALA A 1 261 ? -12.249 13.877 16.189 1.00 75.06 261 ALA A CA 1
ATOM 1910 C C . ALA A 1 261 ? -12.359 15.075 15.223 1.00 75.06 261 ALA A C 1
ATOM 1912 O O . ALA A 1 261 ? -12.821 14.915 14.094 1.00 75.06 261 ALA A O 1
ATOM 1913 N N . GLY A 1 262 ? -11.959 16.276 15.650 1.00 61.06 262 GLY A N 1
ATOM 1914 C CA . GLY A 1 262 ? -12.034 17.506 14.858 1.00 61.06 262 GLY A CA 1
ATOM 1915 C C . GLY A 1 262 ? -10.663 18.081 14.480 1.00 61.06 262 GLY A C 1
ATOM 1916 O O . GLY A 1 262 ? -9.652 17.765 15.105 1.00 61.06 262 GLY A O 1
ATOM 1917 N N . PRO A 1 263 ? -10.586 18.978 13.479 1.00 45.28 263 PRO A N 1
ATOM 1918 C CA . PRO A 1 263 ? -9.385 19.778 13.276 1.00 45.28 263 PRO A CA 1
ATOM 1919 C C . PRO A 1 263 ? -9.146 20.645 14.522 1.00 45.28 263 PRO A C 1
ATOM 1921 O O . PRO A 1 263 ? -10.005 21.424 14.926 1.00 45.28 263 PRO A O 1
ATOM 1924 N N . SER A 1 264 ? -7.981 20.481 15.156 1.00 33.34 264 SER A N 1
ATOM 1925 C CA . SER A 1 264 ? -7.596 21.256 16.341 1.00 33.34 264 SER A CA 1
ATOM 1926 C C . SER A 1 264 ? -7.715 22.767 16.075 1.00 33.34 264 SER A C 1
ATOM 1928 O O . SER A 1 264 ? -7.068 23.247 15.141 1.00 33.34 264 SER A O 1
ATOM 1930 N N . PRO A 1 265 ? -8.436 23.541 16.910 1.00 33.72 265 PRO A N 1
ATOM 1931 C CA . PRO A 1 265 ? -8.487 25.001 16.792 1.00 33.72 265 PRO A CA 1
ATOM 1932 C C . PRO A 1 265 ? -7.126 25.674 17.056 1.00 33.72 265 PRO A C 1
ATOM 1934 O O . PRO A 1 265 ? -6.931 26.825 16.686 1.00 33.72 265 PRO A O 1
ATOM 1937 N N . ASN A 1 266 ? -6.162 24.946 17.637 1.00 37.31 266 ASN A N 1
ATOM 1938 C CA . ASN A 1 266 ? -4.801 25.421 17.910 1.00 37.31 266 ASN A CA 1
ATOM 1939 C C . ASN A 1 266 ? -3.764 24.893 16.901 1.00 37.31 266 ASN A C 1
ATOM 1941 O O . ASN A 1 266 ? -2.557 24.965 17.151 1.00 37.31 266 ASN A O 1
ATOM 1945 N N . ALA A 1 267 ? -4.197 24.304 15.782 1.00 35.88 267 ALA A N 1
ATOM 1946 C CA . ALA A 1 267 ? -3.278 24.022 14.689 1.00 35.88 267 ALA A CA 1
ATOM 1947 C C . ALA A 1 267 ? -2.830 25.362 14.073 1.00 35.88 267 ALA A C 1
ATOM 1949 O O . ALA A 1 267 ? -3.695 26.179 13.751 1.00 35.88 267 ALA A O 1
ATOM 1950 N N . PRO A 1 268 ? -1.515 25.622 13.900 1.00 28.88 268 PRO A N 1
ATOM 1951 C CA . PRO A 1 268 ? -1.079 26.813 13.181 1.00 28.88 268 PRO A CA 1
ATOM 1952 C C . PRO A 1 268 ? -1.754 26.829 11.804 1.00 28.88 268 PRO A C 1
ATOM 1954 O O . PRO A 1 268 ? -1.945 25.744 11.234 1.00 28.88 268 PRO A O 1
ATOM 1957 N N . PRO A 1 269 ? -2.123 28.012 11.278 1.00 25.95 269 PRO A N 1
ATOM 1958 C CA . PRO A 1 269 ? -2.788 28.117 9.989 1.00 25.95 269 PRO A CA 1
ATOM 1959 C C . PRO A 1 269 ? -1.974 27.329 8.967 1.00 25.95 269 PRO A C 1
ATOM 1961 O O . PRO A 1 269 ? -0.812 27.640 8.695 1.00 25.95 269 PRO A O 1
ATOM 1964 N N . ARG A 1 270 ? -2.567 26.247 8.452 1.00 31.97 270 ARG A N 1
ATOM 1965 C CA . ARG A 1 270 ? -2.013 25.552 7.294 1.00 31.97 270 ARG A CA 1
ATOM 1966 C C . ARG A 1 270 ? -1.973 26.604 6.187 1.00 31.97 270 ARG A C 1
ATOM 1968 O O . ARG A 1 270 ? -3.015 27.222 5.966 1.00 31.97 270 ARG A O 1
ATOM 1975 N N . PRO A 1 271 ? -0.829 26.865 5.530 1.00 28.88 271 PRO A N 1
ATOM 1976 C CA . PRO A 1 271 ? -0.826 27.768 4.393 1.00 28.88 271 PRO A CA 1
ATOM 1977 C C . PRO A 1 271 ? -1.878 27.265 3.404 1.00 28.88 271 PRO A C 1
ATOM 1979 O O . PRO A 1 271 ? -1.816 26.124 2.939 1.00 28.88 271 PRO A O 1
ATOM 1982 N N . CYS A 1 272 ? -2.897 28.097 3.189 1.00 27.91 272 CYS A N 1
ATOM 1983 C CA . CYS A 1 272 ? -3.957 27.885 2.221 1.00 27.91 272 CYS A CA 1
ATOM 1984 C C . CYS A 1 272 ? -3.300 27.543 0.879 1.00 27.91 272 CYS A C 1
ATOM 1986 O O . CYS A 1 272 ? -2.605 28.375 0.301 1.00 27.91 272 CYS A O 1
ATOM 1988 N N . GLY A 1 273 ? -3.447 26.294 0.438 1.00 25.42 273 GLY A N 1
ATOM 1989 C CA . GLY A 1 273 ? -2.739 25.779 -0.736 1.00 25.42 273 GLY A CA 1
ATOM 1990 C C . GLY A 1 273 ? -2.733 24.257 -0.889 1.00 25.42 273 GLY A C 1
ATOM 1991 O O . GLY A 1 273 ? -2.464 23.777 -1.981 1.00 25.42 273 GLY A O 1
ATOM 1992 N N . MET A 1 274 ? -3.086 23.489 0.148 1.00 23.08 274 MET A N 1
ATOM 1993 C CA . MET A 1 274 ? -3.520 22.096 -0.023 1.00 23.08 274 MET A CA 1
A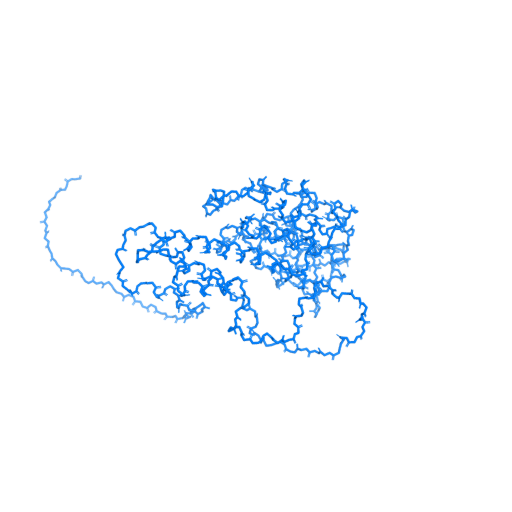TOM 1994 C C . MET A 1 274 ? -5.047 22.057 0.012 1.00 23.08 274 MET A C 1
ATOM 1996 O O . MET A 1 274 ? -5.627 21.980 1.100 1.00 23.08 274 MET A O 1
ATOM 2000 N N . PRO A 1 275 ? -5.731 22.151 -1.138 1.00 25.28 275 PRO A N 1
ATOM 2001 C CA . PRO A 1 275 ? -7.118 21.756 -1.165 1.00 25.28 275 PRO A CA 1
ATOM 2002 C C . PRO A 1 275 ? -7.178 20.254 -0.858 1.00 25.28 275 PRO A C 1
ATOM 2004 O O . PRO A 1 275 ? -6.431 19.455 -1.424 1.00 25.28 275 PRO A O 1
ATOM 2007 N N . LEU A 1 276 ? -8.109 19.868 0.014 1.00 30.16 276 LEU A N 1
ATOM 2008 C CA . LEU A 1 276 ? -8.809 18.589 -0.091 1.00 30.16 276 LEU A CA 1
ATOM 2009 C C . LEU A 1 276 ? -9.541 18.584 -1.450 1.00 30.16 276 LEU A C 1
ATOM 2011 O O . LEU A 1 276 ? -10.756 18.714 -1.521 1.00 30.16 276 LEU A O 1
ATOM 2015 N N . ALA A 1 277 ? -8.785 18.549 -2.546 1.00 27.94 277 ALA A N 1
ATOM 2016 C CA . ALA A 1 277 ? -9.287 18.472 -3.907 1.00 27.94 277 ALA A CA 1
ATOM 2017 C C . ALA A 1 277 ? -9.335 16.998 -4.292 1.00 27.94 277 ALA A C 1
ATOM 2019 O O . ALA A 1 277 ? -8.474 16.491 -5.001 1.00 27.94 277 ALA A O 1
ATOM 2020 N N . LEU A 1 278 ? -10.357 16.319 -3.784 1.00 30.55 278 LEU A N 1
ATOM 2021 C CA . LEU A 1 278 ? -10.843 15.072 -4.364 1.00 30.55 278 LEU A CA 1
ATOM 2022 C C . LEU A 1 278 ? -12.038 15.319 -5.308 1.00 30.55 278 LEU A C 1
ATOM 2024 O O . LEU A 1 278 ? -12.619 14.359 -5.787 1.00 30.55 278 LEU A O 1
ATOM 2028 N N . SER A 1 279 ? -12.406 16.578 -5.618 1.00 24.67 279 SER A N 1
ATOM 2029 C CA . SER A 1 279 ? -13.600 16.862 -6.443 1.00 24.67 279 SER A CA 1
ATOM 2030 C C . SER A 1 279 ? -13.514 18.003 -7.469 1.00 24.67 279 SER A C 1
ATOM 2032 O O . SER A 1 279 ? -14.537 18.364 -8.043 1.00 24.67 279 SER A O 1
ATOM 2034 N N . THR A 1 280 ? -12.341 18.565 -7.778 1.00 24.56 280 THR A N 1
ATOM 2035 C CA . THR A 1 280 ? -12.232 19.565 -8.863 1.00 24.56 280 THR A CA 1
ATOM 2036 C C . THR A 1 280 ? -11.137 19.229 -9.870 1.00 24.56 280 THR A C 1
ATOM 2038 O O . THR A 1 280 ? -10.134 19.923 -10.001 1.00 24.56 280 THR A O 1
ATOM 2041 N N . MET A 1 281 ? -11.370 18.174 -10.651 1.00 24.89 281 MET A N 1
ATOM 2042 C CA . MET A 1 281 ? -10.989 18.195 -12.065 1.00 24.89 281 MET A CA 1
ATOM 2043 C C . MET A 1 281 ? -12.236 18.630 -12.843 1.00 24.89 281 MET A C 1
ATOM 2045 O O . MET A 1 281 ? -13.260 17.957 -12.761 1.00 24.89 281 MET A O 1
ATOM 2049 N N . PRO A 1 282 ? -12.192 19.794 -13.514 1.00 31.53 282 PRO A N 1
ATOM 2050 C CA . PRO A 1 282 ? -11.830 19.744 -14.926 1.00 31.53 282 PRO A CA 1
ATOM 2051 C C . PRO A 1 282 ? -10.904 20.893 -15.384 1.00 31.53 282 PRO A C 1
ATOM 2053 O O . PRO A 1 282 ? -10.986 22.030 -14.929 1.00 31.53 282 PRO A O 1
ATOM 2056 N N . THR A 1 283 ? -10.034 20.562 -16.342 1.00 27.72 283 THR A N 1
ATOM 2057 C CA . THR A 1 283 ? -9.442 21.456 -17.359 1.00 27.72 283 THR A CA 1
ATOM 2058 C C . THR A 1 283 ? -8.739 22.736 -16.875 1.00 27.72 283 THR A C 1
ATOM 2060 O O . THR A 1 283 ? -9.330 23.811 -16.870 1.00 27.72 283 THR A O 1
ATOM 2063 N N . ARG A 1 284 ? -7.425 22.667 -16.593 1.00 22.69 284 ARG A N 1
ATOM 2064 C CA . ARG A 1 284 ? -6.470 23.791 -16.795 1.00 22.69 284 ARG A CA 1
ATOM 2065 C C . ARG A 1 284 ? -5.007 23.329 -16.724 1.00 22.69 284 ARG A C 1
ATOM 2067 O O . ARG A 1 284 ? -4.220 23.734 -15.874 1.00 22.69 284 ARG A O 1
ATOM 2074 N N . ILE A 1 285 ? -4.624 22.495 -17.687 1.00 26.56 285 ILE A N 1
ATOM 2075 C CA . ILE A 1 285 ? -3.223 22.241 -18.043 1.00 26.56 285 ILE A CA 1
ATOM 2076 C C . ILE A 1 285 ? -2.754 23.441 -18.881 1.00 26.56 285 ILE A C 1
ATOM 2078 O O . ILE A 1 285 ? -3.075 23.495 -20.062 1.00 26.56 285 ILE A O 1
ATOM 2082 N N . ARG A 1 286 ? -2.073 24.431 -18.274 1.00 22.12 286 ARG A N 1
ATOM 2083 C CA . ARG A 1 286 ? -1.058 25.282 -18.958 1.00 22.12 286 ARG A CA 1
ATOM 2084 C C . ARG A 1 286 ? -0.387 26.378 -18.120 1.00 22.12 286 ARG A C 1
ATOM 2086 O O . ARG A 1 286 ? 0.616 26.904 -18.577 1.00 22.12 286 ARG A O 1
ATOM 2093 N N . ALA A 1 287 ? -0.870 26.739 -16.929 1.00 23.28 287 ALA A N 1
ATOM 2094 C CA . ALA A 1 287 ? -0.360 27.940 -16.238 1.00 23.28 287 ALA A CA 1
ATOM 2095 C C . ALA A 1 287 ? 0.592 27.688 -15.048 1.00 23.28 287 ALA A C 1
ATOM 2097 O O . ALA A 1 287 ? 1.056 28.641 -14.431 1.00 23.28 287 ALA A O 1
ATOM 2098 N N . TRP A 1 288 ? 0.904 26.432 -14.711 1.00 23.78 288 TRP A N 1
ATOM 2099 C CA . TRP A 1 288 ? 1.653 26.079 -13.492 1.00 23.78 288 TRP A CA 1
ATOM 2100 C C . TRP A 1 288 ? 3.082 25.577 -13.772 1.00 23.78 288 TRP A C 1
ATOM 2102 O O . TRP A 1 288 ? 3.594 24.728 -13.053 1.00 23.78 288 TRP A O 1
ATOM 2112 N N . SER A 1 289 ? 3.725 26.048 -14.848 1.00 22.97 289 SER A N 1
ATOM 2113 C CA . SER A 1 289 ? 5.064 25.577 -15.249 1.00 22.97 289 SER A CA 1
ATOM 2114 C C . SER A 1 289 ? 6.234 26.455 -14.782 1.00 22.97 289 SER A C 1
ATOM 2116 O O . SER A 1 289 ? 7.373 26.027 -14.921 1.00 22.97 289 SER A O 1
ATOM 2118 N N . ASN A 1 290 ? 6.009 27.660 -14.233 1.00 23.06 290 ASN A N 1
ATOM 2119 C CA . ASN A 1 290 ? 7.082 28.674 -14.166 1.00 23.06 290 ASN A CA 1
ATOM 2120 C C . ASN A 1 290 ? 7.491 29.209 -12.783 1.00 23.06 290 ASN A C 1
ATOM 2122 O O . ASN A 1 290 ? 8.266 30.161 -12.719 1.00 23.06 290 ASN A O 1
ATOM 2126 N N . SER A 1 291 ? 7.088 28.606 -11.667 1.00 21.61 291 SER A N 1
ATOM 2127 C CA . SER A 1 291 ? 7.536 29.061 -10.339 1.00 21.61 291 SER A CA 1
ATOM 2128 C C . SER A 1 291 ? 8.206 27.936 -9.552 1.00 21.61 291 SER A C 1
ATOM 2130 O O . SER A 1 291 ? 7.548 27.105 -8.940 1.00 21.61 291 SER A O 1
ATOM 2132 N N . ARG A 1 292 ? 9.548 27.925 -9.551 1.00 26.19 292 ARG A N 1
ATOM 2133 C CA . ARG A 1 292 ? 10.380 27.063 -8.690 1.00 26.19 292 ARG A CA 1
ATOM 2134 C C . ARG A 1 292 ? 10.214 27.470 -7.214 1.00 26.19 292 ARG A C 1
ATOM 2136 O O . ARG A 1 292 ? 10.623 28.583 -6.880 1.00 26.19 292 ARG A O 1
ATOM 2143 N N . PRO A 1 293 ? 9.753 26.601 -6.294 1.00 27.97 293 PRO A N 1
ATOM 2144 C CA . PRO A 1 293 ? 9.855 26.868 -4.864 1.00 27.97 293 PRO A CA 1
ATOM 2145 C C . PRO A 1 293 ? 11.059 26.115 -4.282 1.00 27.97 293 PRO A C 1
ATOM 2147 O O . PRO A 1 293 ? 11.129 24.887 -4.304 1.00 27.97 293 PRO A O 1
ATOM 2150 N N . ARG A 1 294 ? 12.020 26.861 -3.727 1.00 22.61 294 ARG A N 1
ATOM 2151 C CA . ARG A 1 294 ? 13.047 26.317 -2.826 1.00 22.61 294 ARG A CA 1
ATOM 2152 C C . ARG A 1 294 ? 12.366 25.820 -1.545 1.00 22.61 294 ARG A C 1
ATOM 2154 O O . ARG A 1 294 ? 11.822 26.619 -0.789 1.00 22.61 294 ARG A O 1
ATOM 2161 N N . TRP A 1 295 ? 12.438 24.519 -1.279 1.00 23.91 295 TRP A N 1
ATOM 2162 C CA . TRP A 1 295 ? 11.923 23.905 -0.053 1.00 23.91 295 TRP A CA 1
ATOM 2163 C C . TRP A 1 295 ? 12.890 24.095 1.133 1.00 23.91 295 TRP A C 1
ATOM 2165 O O . TRP A 1 295 ? 14.071 23.757 1.014 1.00 23.91 295 TRP A O 1
ATOM 2175 N N . PRO A 1 296 ? 12.439 24.570 2.311 1.00 22.41 296 PRO A N 1
ATOM 2176 C CA . PRO A 1 296 ? 13.237 24.508 3.534 1.00 22.41 296 PRO A CA 1
ATOM 2177 C C . PRO A 1 296 ? 13.309 23.063 4.052 1.00 22.41 296 PRO A C 1
ATOM 2179 O O . PRO A 1 296 ? 12.289 22.391 4.160 1.00 22.41 296 PRO A O 1
ATOM 2182 N N . ARG A 1 297 ? 14.491 22.599 4.475 1.00 25.11 297 ARG A N 1
ATOM 2183 C CA . ARG A 1 297 ? 14.785 21.227 4.966 1.00 25.11 297 ARG A CA 1
ATOM 2184 C C . ARG A 1 297 ? 13.974 20.737 6.194 1.00 25.11 297 ARG A C 1
ATOM 2186 O O . ARG A 1 297 ? 14.254 19.667 6.723 1.00 25.11 297 ARG A O 1
ATOM 2193 N N . ARG A 1 298 ? 12.981 21.487 6.688 1.00 22.55 298 ARG A N 1
ATOM 2194 C CA . ARG A 1 298 ? 12.283 21.234 7.968 1.00 22.55 298 ARG A CA 1
ATOM 2195 C C . ARG A 1 298 ? 11.037 20.339 7.863 1.00 22.55 298 ARG A C 1
ATOM 2197 O O . ARG A 1 298 ? 10.504 19.942 8.895 1.00 22.55 298 ARG A O 1
ATOM 2204 N N . TRP A 1 299 ? 10.585 20.016 6.651 1.00 23.31 299 TRP A N 1
ATOM 2205 C CA . TRP A 1 299 ? 9.303 19.336 6.394 1.00 23.31 299 TRP A CA 1
ATOM 2206 C C . TRP A 1 299 ? 9.366 17.799 6.404 1.00 23.31 299 TRP A C 1
ATOM 2208 O O . TRP A 1 299 ? 8.329 17.151 6.465 1.00 23.31 299 TRP A O 1
ATOM 2218 N N . HIS A 1 300 ? 10.562 17.203 6.431 1.00 24.88 300 HIS A N 1
ATOM 2219 C CA . HIS A 1 300 ? 10.755 15.744 6.362 1.00 24.88 300 HIS A CA 1
ATOM 2220 C C . HIS A 1 300 ? 10.588 14.989 7.694 1.00 24.88 300 HIS A C 1
ATOM 2222 O O . HIS A 1 300 ? 10.970 13.828 7.788 1.00 24.88 300 HIS A O 1
ATOM 2228 N N . ARG A 1 301 ? 10.042 15.610 8.748 1.00 21.55 301 ARG A N 1
ATOM 2229 C CA . ARG A 1 301 ? 9.765 14.904 10.012 1.00 21.55 301 ARG A CA 1
ATOM 2230 C C . ARG A 1 301 ? 8.257 14.759 10.224 1.00 21.55 301 ARG A C 1
ATOM 2232 O O . ARG A 1 301 ? 7.647 15.711 10.718 1.00 21.55 301 ARG A O 1
ATOM 2239 N N . PRO A 1 302 ? 7.646 13.598 9.920 1.00 28.28 302 PRO A N 1
ATOM 2240 C CA . PRO A 1 302 ? 6.299 13.317 10.389 1.00 28.28 302 PRO A CA 1
ATOM 2241 C C . PRO A 1 302 ? 6.332 13.296 11.921 1.00 28.28 302 PRO A C 1
ATOM 2243 O O . PRO A 1 302 ? 7.005 12.474 12.544 1.00 28.28 302 PRO A O 1
ATOM 2246 N N . ARG A 1 303 ? 5.644 14.249 12.559 1.00 26.09 303 ARG A N 1
ATOM 2247 C CA . ARG A 1 303 ? 5.319 14.108 13.980 1.00 26.09 303 ARG A CA 1
ATOM 2248 C C . ARG A 1 303 ? 4.323 12.947 14.075 1.00 26.09 303 ARG A C 1
ATOM 2250 O O . ARG A 1 303 ? 3.372 12.954 13.294 1.00 26.09 303 ARG A O 1
ATOM 2257 N N . PRO A 1 304 ? 4.497 11.978 14.992 1.00 34.59 304 PRO A N 1
ATOM 2258 C CA . PRO A 1 304 ? 3.475 10.958 15.215 1.00 34.59 304 PRO A CA 1
ATOM 2259 C C . PRO A 1 304 ? 2.132 11.650 15.435 1.00 34.59 304 PRO A C 1
ATOM 2261 O O . PRO A 1 304 ? 2.087 12.696 16.094 1.00 34.59 304 PRO A O 1
ATOM 2264 N N . SER A 1 305 ? 1.066 11.105 14.845 1.00 49.03 305 SER A N 1
ATOM 2265 C CA . SER A 1 305 ? -0.253 11.728 14.894 1.00 49.03 305 SER A CA 1
ATOM 2266 C C . SER A 1 305 ? -0.594 12.067 16.348 1.00 49.03 305 SER A C 1
ATOM 2268 O O . SER A 1 305 ? -0.524 11.218 17.241 1.00 49.03 305 SER A O 1
ATOM 2270 N N . ASN A 1 306 ? -0.921 13.337 16.616 1.00 56.12 306 ASN A N 1
ATOM 2271 C CA . ASN A 1 306 ? -1.330 13.782 17.953 1.00 56.12 306 ASN A CA 1
ATOM 2272 C C . ASN A 1 306 ? -2.453 12.890 18.514 1.00 56.12 306 ASN A C 1
ATOM 2274 O O . ASN A 1 306 ? -2.523 12.720 19.728 1.00 56.12 306 ASN A O 1
ATOM 2278 N N . ALA A 1 307 ? -3.254 12.267 17.640 1.00 47.94 307 ALA A N 1
ATOM 2279 C CA . ALA A 1 307 ? -4.258 11.268 17.976 1.00 47.94 307 ALA A CA 1
ATOM 2280 C C . ALA A 1 307 ? -3.666 10.038 18.683 1.00 47.94 307 ALA A C 1
ATOM 2282 O O . ALA A 1 307 ? -4.053 9.782 19.816 1.00 47.94 307 ALA A O 1
ATOM 2283 N N . ARG A 1 308 ? -2.662 9.338 18.121 1.00 52.22 308 ARG A N 1
ATOM 2284 C CA . ARG A 1 308 ? -2.056 8.162 18.789 1.00 52.22 308 ARG A CA 1
ATOM 2285 C C . ARG A 1 308 ? -1.455 8.511 20.151 1.00 52.22 308 ARG A C 1
ATOM 2287 O O . ARG A 1 308 ? -1.664 7.794 21.122 1.00 52.22 308 ARG A O 1
ATOM 2294 N N . ARG A 1 309 ? -0.735 9.636 20.252 1.00 52.59 309 ARG A N 1
ATOM 2295 C CA . ARG A 1 309 ? -0.151 10.079 21.535 1.00 52.59 309 ARG A CA 1
ATOM 2296 C C . ARG A 1 309 ? -1.215 10.448 22.563 1.00 52.59 309 ARG A C 1
ATOM 2298 O O . ARG A 1 309 ? -1.026 10.206 23.752 1.00 52.59 309 ARG A O 1
ATOM 2305 N N . THR A 1 310 ? -2.305 11.065 22.119 1.00 54.34 310 THR A N 1
ATOM 2306 C CA . THR A 1 310 ? -3.417 11.443 22.994 1.00 54.34 310 THR A CA 1
ATOM 2307 C C . THR A 1 310 ? -4.191 10.215 23.445 1.00 54.34 310 THR A C 1
ATOM 2309 O O . THR A 1 310 ? -4.422 10.087 24.641 1.00 54.34 310 THR A O 1
ATOM 2312 N N . ALA A 1 311 ? -4.479 9.286 22.532 1.00 48.22 311 ALA A N 1
ATOM 2313 C CA . ALA A 1 311 ? -5.081 7.995 22.837 1.00 48.22 311 ALA A CA 1
ATOM 2314 C C . ALA A 1 311 ? -4.238 7.222 23.858 1.00 48.22 311 ALA A C 1
ATOM 2316 O O . ALA A 1 311 ? -4.757 6.859 24.907 1.00 48.22 311 ALA A O 1
ATOM 2317 N N . PHE A 1 312 ? -2.921 7.104 23.637 1.00 51.06 312 PHE A N 1
ATOM 2318 C CA . PHE A 1 312 ? -2.015 6.477 24.603 1.00 51.06 312 PHE A CA 1
ATOM 2319 C C . PHE A 1 312 ? -2.048 7.176 25.965 1.00 51.06 312 PHE A C 1
ATOM 2321 O O . PHE A 1 312 ? -2.116 6.520 26.987 1.00 51.06 312 PHE A O 1
ATOM 2328 N N . ARG A 1 313 ? -2.064 8.512 26.029 1.00 52.38 313 ARG A N 1
ATOM 2329 C CA . ARG A 1 313 ? -2.184 9.227 27.316 1.00 52.38 313 ARG A CA 1
ATOM 2330 C C . ARG A 1 313 ? -3.530 9.006 28.009 1.00 52.38 313 ARG A C 1
ATOM 2332 O O . ARG A 1 313 ? -3.584 9.089 29.231 1.00 52.38 313 ARG A O 1
ATOM 2339 N N . CYS A 1 314 ? -4.596 8.760 27.254 1.00 52.97 314 CYS A N 1
ATOM 2340 C CA . CYS A 1 314 ? -5.903 8.407 27.799 1.00 52.97 314 CYS A CA 1
ATOM 2341 C C . CYS A 1 314 ? -5.942 6.957 28.318 1.00 52.97 314 CYS A C 1
ATOM 2343 O O . CYS A 1 314 ? -6.671 6.694 29.269 1.00 52.97 314 CYS A O 1
ATOM 2345 N N . THR A 1 315 ? -5.140 6.047 27.750 1.00 49.12 315 THR A N 1
ATOM 2346 C CA . THR A 1 315 ? -5.110 4.612 28.104 1.00 49.12 315 THR A CA 1
ATOM 2347 C C . THR A 1 315 ? -3.921 4.190 28.984 1.00 49.12 315 THR A C 1
ATOM 2349 O O . THR A 1 315 ? -3.956 3.127 29.597 1.00 49.12 315 THR A O 1
ATOM 2352 N N . ALA A 1 316 ? -2.881 5.020 29.123 1.00 43.28 316 ALA A N 1
ATOM 2353 C CA . ALA A 1 316 ? -1.614 4.688 29.791 1.00 43.28 316 ALA A CA 1
ATOM 2354 C C . ALA A 1 316 ? -1.743 4.340 31.284 1.00 43.28 316 ALA A C 1
ATOM 2356 O O . ALA A 1 316 ? -0.824 3.758 31.848 1.00 43.28 316 ALA A O 1
ATOM 2357 N N . ALA A 1 317 ? -2.869 4.652 31.931 1.00 35.62 317 ALA A N 1
ATOM 2358 C CA . ALA A 1 317 ? -3.109 4.259 33.319 1.00 35.62 317 ALA A CA 1
ATOM 2359 C C . ALA A 1 317 ? -3.405 2.753 33.497 1.00 35.62 317 ALA A C 1
ATOM 2361 O O . ALA A 1 317 ? -3.431 2.288 34.632 1.00 35.62 317 ALA A O 1
ATOM 2362 N N . SER A 1 318 ? -3.638 1.995 32.416 1.00 38.25 318 SER A N 1
ATOM 2363 C CA . SER A 1 318 ? -3.913 0.549 32.469 1.00 38.25 318 SER A CA 1
ATOM 2364 C C . SER A 1 318 ? -2.951 -0.319 31.652 1.00 38.25 318 SER A C 1
ATOM 2366 O O . SER A 1 318 ? -3.093 -1.535 31.664 1.00 38.25 318 SER A O 1
ATOM 2368 N N . ALA A 1 319 ? -1.987 0.272 30.937 1.00 32.56 319 ALA A N 1
ATOM 2369 C CA . ALA A 1 319 ? -1.119 -0.447 29.996 1.00 32.56 319 ALA A CA 1
ATOM 2370 C C . ALA A 1 319 ? 0.089 -1.161 30.643 1.00 32.56 319 ALA A C 1
ATOM 2372 O O . ALA A 1 319 ? 0.895 -1.755 29.932 1.00 32.56 319 ALA A O 1
ATOM 2373 N N . THR A 1 320 ? 0.224 -1.126 31.972 1.00 26.88 320 THR A N 1
ATOM 2374 C CA . THR A 1 320 ? 1.287 -1.830 32.706 1.00 26.88 320 THR A CA 1
ATOM 2375 C C . THR A 1 320 ? 0.665 -2.865 33.647 1.00 26.88 320 THR A C 1
ATOM 2377 O O . THR A 1 320 ? 0.222 -2.505 34.740 1.00 26.88 320 THR A O 1
ATOM 2380 N N . PRO A 1 321 ? 0.611 -4.156 33.274 1.00 28.66 321 PRO A N 1
ATOM 2381 C CA . PRO A 1 321 ? 0.318 -5.211 34.227 1.00 28.66 321 PRO A CA 1
ATOM 2382 C C . PRO A 1 321 ? 1.605 -5.503 35.006 1.00 28.66 321 PRO A C 1
ATOM 2384 O O . PRO A 1 321 ? 2.487 -6.222 34.550 1.00 28.66 321 PRO A O 1
ATOM 2387 N N . GLY A 1 322 ? 1.754 -4.879 36.172 1.00 25.58 322 GLY A N 1
ATOM 2388 C CA . GLY A 1 322 ? 2.891 -5.128 37.052 1.00 25.58 322 GLY A CA 1
ATOM 2389 C C . GLY A 1 322 ? 2.880 -4.203 38.257 1.00 25.58 322 GLY A C 1
ATOM 2390 O O . GLY A 1 322 ? 3.027 -2.993 38.115 1.00 25.58 322 GLY A O 1
ATOM 2391 N N . ASN A 1 323 ? 2.701 -4.786 39.443 1.00 28.72 323 ASN A N 1
ATOM 2392 C CA . ASN A 1 323 ? 2.820 -4.123 40.739 1.00 28.72 323 ASN A CA 1
ATOM 2393 C C . ASN A 1 323 ? 4.141 -3.344 40.843 1.00 28.72 323 ASN A C 1
ATOM 2395 O O . ASN A 1 323 ? 5.178 -3.915 41.164 1.00 28.72 323 ASN A O 1
ATOM 2399 N N . MET A 1 324 ? 4.098 -2.032 40.637 1.00 25.00 324 MET A N 1
ATOM 2400 C CA . MET A 1 324 ? 5.091 -1.105 41.167 1.00 25.00 324 MET A CA 1
ATOM 2401 C C . MET A 1 324 ? 4.383 0.195 41.540 1.00 25.00 324 MET A C 1
ATOM 2403 O O . MET A 1 324 ? 3.841 0.910 40.700 1.00 25.00 324 MET A O 1
ATOM 2407 N N . THR A 1 325 ? 4.363 0.471 42.841 1.00 24.20 325 THR A N 1
ATOM 2408 C CA . THR A 1 325 ? 3.943 1.745 43.429 1.00 24.20 325 THR A CA 1
ATOM 2409 C C . THR A 1 325 ? 4.660 2.919 42.749 1.00 24.20 325 THR A C 1
ATOM 2411 O O . THR A 1 325 ? 5.872 2.835 42.536 1.00 24.20 325 THR A O 1
ATOM 2414 N N . PRO A 1 326 ? 3.967 4.024 42.423 1.00 27.05 326 PRO A N 1
ATOM 2415 C CA . PRO A 1 326 ? 4.549 5.096 41.633 1.00 27.05 326 PRO A CA 1
ATOM 2416 C C . PRO A 1 326 ? 5.436 5.986 42.509 1.00 27.05 326 PRO A C 1
ATOM 2418 O O . PRO A 1 326 ? 4.940 6.792 43.293 1.00 27.05 326 PRO A O 1
ATOM 2421 N N . THR A 1 327 ? 6.755 5.893 42.346 1.00 23.28 327 THR A N 1
ATOM 2422 C CA . THR A 1 327 ? 7.655 7.007 42.665 1.00 23.28 327 THR A CA 1
ATOM 2423 C C . THR A 1 327 ? 7.783 7.896 41.427 1.00 23.28 327 THR A C 1
ATOM 2425 O O . THR A 1 327 ? 8.021 7.444 40.306 1.00 23.28 327 THR A O 1
ATOM 2428 N N . SER A 1 328 ? 7.533 9.185 41.627 1.00 29.59 328 SER A N 1
ATOM 2429 C CA . SER A 1 328 ? 7.180 10.207 40.635 1.00 29.59 328 SER A CA 1
ATOM 2430 C C . SER A 1 328 ? 8.298 10.655 39.679 1.00 29.59 328 SER A C 1
ATOM 2432 O O . SER A 1 328 ? 8.187 11.718 39.079 1.00 29.59 328 SER A O 1
ATOM 2434 N N . THR A 1 329 ? 9.354 9.867 39.472 1.00 27.31 329 THR A N 1
ATOM 2435 C CA . THR A 1 329 ? 10.567 10.355 38.781 1.00 27.31 329 THR A CA 1
ATOM 2436 C C . THR A 1 329 ? 10.960 9.562 37.531 1.00 27.31 329 THR A C 1
ATOM 2438 O O . THR A 1 329 ? 11.812 10.011 36.764 1.00 27.31 329 THR A O 1
ATOM 2441 N N . THR A 1 330 ? 10.329 8.415 37.259 1.00 25.34 330 THR A N 1
ATOM 2442 C CA . THR A 1 330 ? 10.763 7.516 36.166 1.00 25.34 330 THR A CA 1
ATOM 2443 C C . THR A 1 330 ? 9.950 7.685 34.872 1.00 25.34 330 THR A C 1
ATOM 2445 O O . THR A 1 330 ? 10.468 7.439 33.782 1.00 25.34 330 THR A O 1
ATOM 2448 N N . ALA A 1 331 ? 8.710 8.186 34.948 1.00 27.44 331 ALA A N 1
ATOM 2449 C CA . ALA A 1 331 ? 7.825 8.340 33.785 1.00 27.44 331 ALA A CA 1
ATOM 2450 C C . ALA A 1 331 ? 8.180 9.536 32.871 1.00 27.44 331 ALA A C 1
ATOM 2452 O O . ALA A 1 331 ? 7.932 9.490 31.667 1.00 27.44 331 ALA A O 1
ATOM 2453 N N . GLU A 1 332 ? 8.813 10.591 33.397 1.00 25.47 332 GLU A N 1
ATOM 2454 C CA . GLU A 1 332 ? 9.169 11.783 32.604 1.00 25.47 332 GLU A CA 1
ATOM 2455 C C . GLU A 1 332 ? 10.463 11.626 31.782 1.00 25.47 332 GLU A C 1
ATOM 2457 O O . GLU A 1 332 ? 10.672 12.351 30.803 1.00 25.47 332 GLU A O 1
ATOM 2462 N N . ARG A 1 333 ? 11.310 10.635 32.101 1.00 24.11 333 ARG A N 1
ATOM 2463 C CA . ARG A 1 333 ? 12.567 10.394 31.367 1.00 24.11 333 ARG A CA 1
ATOM 2464 C C . ARG A 1 333 ? 12.367 9.768 29.984 1.00 24.11 333 ARG A C 1
ATOM 2466 O O . ARG A 1 333 ? 13.135 10.074 29.078 1.00 24.11 333 ARG A O 1
ATOM 2473 N N . TRP A 1 334 ? 11.310 8.982 29.779 1.00 23.77 334 TRP A N 1
ATOM 2474 C CA . TRP A 1 334 ? 11.026 8.347 28.480 1.00 23.77 334 TRP A CA 1
ATOM 2475 C C . TRP A 1 334 ? 10.402 9.297 27.448 1.00 23.77 334 TRP A C 1
ATOM 2477 O O . TRP A 1 334 ? 10.444 9.034 26.249 1.00 23.77 334 TRP A O 1
ATOM 2487 N N . VAL A 1 335 ? 9.855 10.433 27.889 1.00 29.14 335 VAL A N 1
ATOM 2488 C CA . VAL A 1 335 ? 9.172 11.404 27.016 1.00 29.14 335 VAL A CA 1
ATOM 2489 C C . VAL A 1 335 ? 10.136 12.461 26.447 1.00 29.14 335 VAL A C 1
ATOM 2491 O O . VAL A 1 335 ? 9.774 13.175 25.510 1.00 29.14 335 VAL A O 1
ATOM 2494 N N . SER A 1 336 ? 11.373 12.531 26.953 1.00 24.12 336 SER A N 1
ATOM 2495 C CA . SER A 1 336 ? 12.216 13.731 26.823 1.00 24.12 336 SER A CA 1
ATOM 2496 C C . SER A 1 336 ? 13.566 13.538 26.118 1.00 24.12 336 SER A C 1
ATOM 2498 O O . SER A 1 336 ? 14.321 14.501 26.022 1.00 24.12 336 SER A O 1
ATOM 2500 N N . LEU A 1 337 ? 13.897 12.354 25.591 1.00 21.30 337 LEU A N 1
ATOM 2501 C CA . LEU A 1 337 ? 15.172 12.153 24.884 1.00 21.30 337 LEU A CA 1
ATOM 2502 C C . LEU A 1 337 ? 15.061 12.498 23.383 1.00 21.30 337 LEU A C 1
ATOM 2504 O O . LEU A 1 337 ? 14.298 11.854 22.658 1.00 21.30 337 LEU A O 1
ATOM 2508 N N . PRO A 1 338 ? 15.812 13.494 22.872 1.00 23.48 338 PRO A N 1
ATOM 2509 C CA . PRO A 1 338 ? 15.922 13.729 21.438 1.00 23.48 338 PRO A CA 1
ATOM 2510 C C . PRO A 1 338 ? 16.799 12.653 20.774 1.00 23.48 338 PRO A C 1
ATOM 2512 O O . PRO A 1 338 ? 17.921 12.393 21.200 1.00 23.48 338 PRO A O 1
ATOM 2515 N N . LEU A 1 339 ? 16.299 12.067 19.680 1.00 26.67 339 LEU A N 1
ATOM 2516 C CA . LEU A 1 339 ? 17.040 11.212 18.739 1.00 26.67 339 LEU A CA 1
ATOM 2517 C C . LEU A 1 339 ? 18.122 12.024 18.003 1.00 26.67 339 LEU A C 1
ATOM 2519 O O . LEU A 1 339 ? 17.909 12.449 16.869 1.00 26.67 339 LEU A O 1
ATOM 2523 N N . TRP A 1 340 ? 19.223 12.325 18.690 1.00 27.45 340 TRP A N 1
ATOM 2524 C CA . TRP A 1 340 ? 20.580 12.499 18.158 1.00 27.45 340 TRP A CA 1
ATOM 2525 C C . TRP A 1 340 ? 21.512 12.886 19.319 1.00 27.45 340 TRP A C 1
ATOM 2527 O O . TRP A 1 340 ? 21.626 14.043 19.705 1.00 27.45 340 TRP A O 1
ATOM 2537 N N . ALA A 1 341 ? 22.184 11.902 19.901 1.00 23.61 341 ALA A N 1
ATOM 2538 C CA . ALA A 1 341 ? 23.368 12.128 20.720 1.00 23.61 341 ALA A CA 1
ATOM 2539 C C . ALA A 1 341 ? 24.255 10.892 20.576 1.00 23.61 341 ALA A C 1
ATOM 2541 O O . ALA A 1 341 ? 24.188 9.958 21.365 1.00 23.61 341 ALA A O 1
ATOM 2542 N N . VAL A 1 342 ? 25.035 10.873 19.498 1.00 25.05 342 VAL A N 1
ATOM 2543 C CA . VAL A 1 342 ? 26.230 10.036 19.395 1.00 25.05 342 VAL A CA 1
ATOM 2544 C C . VAL A 1 342 ? 27.385 10.905 19.887 1.00 25.05 342 VAL A C 1
ATOM 2546 O O . VAL A 1 342 ? 27.656 11.921 19.243 1.00 25.05 342 VAL A O 1
ATOM 2549 N N . PRO A 1 343 ? 28.084 10.569 20.982 1.00 26.75 343 PRO A N 1
ATOM 2550 C CA . PRO A 1 343 ? 29.392 11.138 21.243 1.00 26.75 343 PRO A CA 1
ATOM 2551 C C . PRO A 1 343 ? 30.441 10.273 20.542 1.00 26.75 343 PRO A C 1
ATOM 2553 O O . PRO A 1 343 ? 30.613 9.094 20.850 1.00 26.75 343 PRO A O 1
ATOM 2556 N N . ALA A 1 344 ? 31.140 10.872 19.584 1.00 23.55 344 ALA A N 1
ATOM 2557 C CA . ALA A 1 344 ? 32.371 10.332 19.035 1.00 23.55 344 ALA A CA 1
ATOM 2558 C C . ALA A 1 344 ? 33.530 10.529 20.032 1.00 23.55 344 ALA A C 1
ATOM 2560 O O . ALA A 1 344 ? 33.713 11.627 20.548 1.00 23.55 344 ALA A O 1
ATOM 2561 N N . GLY A 1 345 ? 34.355 9.492 20.207 1.00 21.67 345 GLY A N 1
ATOM 2562 C CA . GLY A 1 345 ? 35.805 9.644 20.369 1.00 21.67 345 GLY A CA 1
ATOM 2563 C C . GLY A 1 345 ? 36.415 9.698 21.780 1.00 21.67 345 GLY A C 1
ATOM 2564 O O . GLY A 1 345 ? 36.478 10.751 22.396 1.00 21.67 345 GLY A O 1
ATOM 2565 N N . HIS A 1 346 ? 37.082 8.584 22.118 1.00 23.09 346 HIS A N 1
ATOM 2566 C CA . HIS A 1 346 ? 38.447 8.480 22.676 1.00 23.09 346 HIS A CA 1
ATOM 2567 C C . HIS A 1 346 ? 38.732 8.263 24.187 1.00 23.09 346 HIS A C 1
ATOM 2569 O O . HIS A 1 346 ? 38.558 9.143 25.018 1.00 23.09 346 HIS A O 1
ATOM 2575 N N . ARG A 1 347 ? 39.438 7.125 24.396 1.00 22.36 347 ARG A N 1
ATOM 2576 C CA . ARG A 1 347 ? 40.511 6.763 25.363 1.00 22.36 347 ARG A CA 1
ATOM 2577 C C . ARG A 1 347 ? 40.123 6.145 26.732 1.00 22.36 347 ARG A C 1
ATOM 2579 O O . ARG A 1 347 ? 39.597 6.801 27.616 1.00 22.36 347 ARG A O 1
ATOM 2586 N N . GLN A 1 348 ? 40.480 4.856 26.861 1.00 21.95 348 GLN A N 1
ATOM 2587 C CA . GLN A 1 348 ? 40.732 4.037 28.074 1.00 21.95 348 GLN A CA 1
ATOM 2588 C C . GLN A 1 348 ? 41.801 4.658 29.027 1.00 21.95 348 GLN A C 1
ATOM 2590 O O . GLN A 1 348 ? 42.390 5.652 28.591 1.00 21.95 348 GLN A O 1
ATOM 2595 N N . PRO A 1 349 ? 42.196 4.080 30.207 1.00 30.39 349 PRO A N 1
ATOM 2596 C CA . PRO A 1 349 ? 41.894 2.748 30.804 1.00 30.39 349 PRO A CA 1
ATOM 2597 C C . PRO A 1 349 ? 41.618 2.688 32.342 1.00 30.39 349 PRO A C 1
ATOM 2599 O O . PRO A 1 349 ? 41.864 3.639 33.067 1.00 30.39 349 PRO A O 1
ATOM 2602 N N . TRP A 1 350 ? 41.196 1.493 32.802 1.00 21.52 350 TRP A N 1
ATOM 2603 C CA . TRP A 1 350 ? 41.497 0.807 34.088 1.00 21.52 350 TRP A CA 1
ATOM 2604 C C . TRP A 1 350 ? 41.185 1.477 35.449 1.00 21.52 350 TRP A C 1
ATOM 2606 O O . TRP A 1 350 ? 41.745 2.509 35.791 1.00 21.52 350 TRP A O 1
ATOM 2616 N N . CYS A 1 351 ? 40.408 0.785 36.302 1.00 22.83 351 CYS A N 1
ATOM 2617 C CA . CYS A 1 351 ? 40.881 0.161 37.561 1.00 22.83 351 CYS A CA 1
ATOM 2618 C C . CYS A 1 351 ? 39.715 -0.345 38.437 1.00 22.83 351 CYS A C 1
ATOM 2620 O O . CYS A 1 351 ? 38.695 0.318 38.604 1.00 22.83 351 CYS A O 1
ATOM 2622 N N . ALA A 1 352 ? 39.902 -1.546 38.988 1.00 22.94 352 ALA A N 1
ATOM 2623 C CA . ALA A 1 352 ? 39.022 -2.252 39.918 1.00 22.94 352 ALA A CA 1
ATOM 2624 C C . ALA A 1 352 ? 38.939 -1.578 41.308 1.00 22.94 352 ALA A C 1
ATOM 2626 O O . ALA A 1 352 ? 39.868 -0.858 41.681 1.00 22.94 352 ALA A O 1
ATOM 2627 N N . PRO A 1 353 ? 37.893 -1.843 42.119 1.00 27.62 353 PRO A N 1
ATOM 2628 C CA . PRO A 1 353 ? 37.898 -1.487 43.534 1.00 27.62 353 PRO A CA 1
ATOM 2629 C C . PRO A 1 353 ? 38.652 -2.544 44.372 1.00 27.62 353 PRO A C 1
ATOM 2631 O O . PRO A 1 353 ? 38.704 -3.715 43.986 1.00 27.62 353 PRO A O 1
ATOM 2634 N N . PRO A 1 354 ? 39.254 -2.149 45.509 1.00 27.50 354 PRO A N 1
ATOM 2635 C CA . PRO A 1 354 ? 40.175 -2.990 46.260 1.00 27.50 354 PRO A CA 1
ATOM 2636 C C . PRO A 1 354 ? 39.470 -4.053 47.109 1.00 27.50 354 PRO A C 1
ATOM 2638 O O . PRO A 1 354 ? 38.413 -3.836 47.699 1.00 27.50 354 PRO A O 1
ATOM 2641 N N . SER A 1 355 ? 40.147 -5.195 47.189 1.00 22.02 355 SER A N 1
ATOM 2642 C CA . SER A 1 355 ? 39.998 -6.272 48.162 1.00 22.02 355 SER A CA 1
ATOM 2643 C C . SER A 1 355 ? 40.516 -5.889 49.549 1.00 22.02 355 SER A C 1
ATOM 2645 O O . SER A 1 355 ? 41.468 -5.114 49.638 1.00 22.02 355 SER A O 1
ATOM 2647 N N . ASN A 1 356 ? 39.955 -6.552 50.570 1.00 25.05 356 ASN A N 1
ATOM 2648 C CA . ASN A 1 356 ? 40.503 -6.937 51.891 1.00 25.05 356 ASN A CA 1
ATOM 2649 C C . ASN A 1 356 ? 39.438 -6.667 52.958 1.00 25.05 356 ASN A C 1
ATOM 2651 O O . ASN A 1 356 ? 38.878 -5.583 53.001 1.00 25.05 356 ASN A O 1
ATOM 2655 N N . THR A 1 357 ? 39.071 -7.540 53.888 1.00 25.23 357 THR A N 1
ATOM 2656 C CA . THR A 1 357 ? 39.493 -8.863 54.398 1.00 25.23 357 THR A CA 1
ATOM 2657 C C . THR A 1 357 ? 38.313 -9.199 55.337 1.00 25.23 357 THR A C 1
ATOM 2659 O O . THR A 1 357 ? 37.750 -8.282 55.924 1.00 25.23 357 THR A O 1
ATOM 2662 N N . ALA A 1 358 ? 37.773 -10.388 55.547 1.00 24.11 358 ALA A N 1
ATOM 2663 C CA . ALA A 1 358 ? 38.330 -11.656 55.986 1.00 24.11 358 ALA A CA 1
ATOM 2664 C C . ALA A 1 358 ? 37.101 -12.396 56.560 1.00 24.11 358 ALA A C 1
ATOM 2666 O O . ALA A 1 358 ? 36.312 -11.784 57.275 1.00 24.11 358 ALA A O 1
ATOM 2667 N N . CYS A 1 359 ? 36.928 -13.685 56.295 1.00 24.11 359 CYS A N 1
ATOM 2668 C CA . CYS A 1 359 ? 37.141 -14.732 57.298 1.00 24.11 359 CYS A CA 1
ATOM 2669 C C . CYS A 1 359 ? 36.546 -16.055 56.803 1.00 24.11 359 CYS A C 1
ATOM 2671 O O . CYS A 1 359 ? 35.448 -16.124 56.261 1.00 24.11 359 CYS A O 1
ATOM 2673 N N . ALA A 1 360 ? 37.351 -17.088 56.984 1.00 24.48 360 ALA A N 1
ATOM 2674 C CA . ALA A 1 360 ? 37.212 -18.434 56.475 1.00 24.48 360 ALA A CA 1
ATOM 2675 C C . ALA A 1 360 ? 36.225 -19.314 57.263 1.00 24.48 360 ALA A C 1
ATOM 2677 O O . ALA A 1 360 ? 35.943 -19.034 58.428 1.00 24.48 360 ALA A O 1
ATOM 2678 N N . ARG A 1 361 ? 35.855 -20.436 56.617 1.00 23.67 361 ARG A N 1
ATOM 2679 C CA . ARG A 1 361 ? 35.510 -21.806 57.097 1.00 23.67 361 ARG A CA 1
ATOM 2680 C C . ARG A 1 361 ? 34.328 -22.319 56.250 1.00 23.67 361 ARG A C 1
ATOM 2682 O O . ARG A 1 361 ? 33.351 -21.602 56.128 1.00 23.67 361 ARG A O 1
ATOM 2689 N N . LEU A 1 362 ? 34.302 -23.501 55.631 1.00 25.98 362 LEU A N 1
ATOM 2690 C CA . LEU A 1 362 ? 35.015 -24.767 55.831 1.00 25.98 362 LEU A CA 1
ATOM 2691 C C . LEU A 1 362 ? 34.703 -25.693 54.615 1.00 25.98 362 LEU A C 1
ATOM 2693 O O . LEU A 1 362 ? 33.541 -25.786 54.242 1.00 25.98 362 LEU A O 1
ATOM 2697 N N . THR A 1 363 ? 35.737 -26.363 54.069 1.00 26.56 363 THR A N 1
ATOM 2698 C CA . THR A 1 363 ? 35.784 -27.748 53.491 1.00 26.56 363 THR A CA 1
ATOM 2699 C C . THR A 1 363 ? 34.762 -28.203 52.425 1.00 26.56 363 THR A C 1
ATOM 2701 O O . THR A 1 363 ? 33.577 -28.287 52.712 1.00 26.56 363 THR A O 1
ATOM 2704 N N . SER A 1 364 ? 35.176 -28.444 51.163 1.00 29.23 364 SER A N 1
ATOM 2705 C CA . SER A 1 364 ? 35.821 -29.670 50.586 1.00 29.23 364 SER A CA 1
ATOM 2706 C C . SER A 1 364 ? 34.809 -30.802 50.319 1.00 29.23 364 SER A C 1
ATOM 2708 O O . SER A 1 364 ? 34.041 -31.110 51.221 1.00 29.23 364 SER A O 1
ATOM 2710 N N . ILE A 1 365 ? 34.754 -31.502 49.181 1.00 39.50 365 ILE A N 1
ATOM 2711 C CA . ILE A 1 365 ? 35.716 -31.830 48.108 1.00 39.50 365 ILE A CA 1
ATOM 2712 C C . ILE A 1 365 ? 34.977 -31.776 46.770 1.00 39.50 365 ILE A C 1
ATOM 2714 O O . ILE A 1 365 ? 33.786 -32.162 46.766 1.00 39.50 365 ILE A O 1
#

Sequence (365 aa):
MPIAINSEHVALADSAHAFVERVVPTELLHETLETPLPWPPPFWKSAADQGLTSVHLAESVGGQGFGALELAIVVAEFGRGAVPGPFVPSVIASALISAHDPDHPLLSDLASGASIATFSSTSSFTATPAGDGLSVDGQARSVLSATSATYVVAPVAIDSDRRWVVLSADDVTLDSQQSVDPLRPVAHVTATAVQVPADRVLSNLTDARATSIISTIVSAEAVGVARWATDTASEYAKVREQFGRPIGQFQGIKHKCATMAGPSPNAPPRPCGMPLALSTMPTRIRAWSNSRPRWPRRWHRPRPSNARRTAFRCTAASATPGNMTPTSTTAERWVSLPLWAVPAGHRQPWCAPPSNTACARLTSI

Secondary structure (DSSP, 8-state):
--TT--HHHHHHHHHHHHHHHHHS-HHHHHHHHHSPPPSS-TTHHHHHHTTTTSTTS-GGGT-----HHHHHHHHHHHHHTT--SSHHHHHHHHHHHHHH-TT-THHHHHHTTSS-EEE-S----EEEEETTEEEEEEEEEEEETGGG-SEEEEEEEETTEEEEEEEEGGGSEEEEE--SSTTS-EEEEEEEEEEE-GGGB-TT--HHHHHHHHHHHHHHHHHHHHHHHHHHHHHHHHH-EETTEEGGGSHHHHHHHHHHHS--TTS----TT----SS--S--TTS-SS-PPPPPTTS---PPPHHHHHHHHHHTTSS--S-----TTSTTTTT---S--PPP-------PPPP----------

Organism: NCBI:txid1299323